Protein AF-A0A356RDJ6-F1 (afdb_monomer)

Nearest PDB structures (foldseek):
  8r5s-assembly1_B  TM=3.944E-01  e=4.191E-01  unidentified
  7x8v-assembly5_E  TM=2.981E-01  e=7.802E-01  Oryza sativa Japonica Group
  7f61-assembly1_A  TM=2.461E-01  e=1.896E+00  Homo sapiens
  6gy8-assembly1_A  TM=2.358E-01  e=7.509E+00  Xenorhabdus nematophila ATCC 19061

Solvent-accessible surface area (backbone atoms only — not comparable to full-atom values): 12149 Å² total; per-residue (Å²): 117,68,46,59,59,46,53,80,41,43,62,76,91,51,42,66,60,32,53,52,50,28,54,53,50,53,51,46,49,55,49,51,52,43,54,50,49,52,51,49,55,50,45,49,47,54,30,29,57,38,68,77,42,90,68,87,57,48,68,60,37,50,52,49,38,53,59,41,61,72,35,90,85,50,53,74,72,55,44,48,26,45,49,50,48,37,55,52,57,50,60,54,74,76,62,93,60,62,66,67,45,50,38,50,46,42,57,68,35,43,68,34,50,48,54,51,46,52,51,51,39,46,50,39,52,56,48,56,41,48,50,47,54,52,46,51,53,32,48,53,52,40,49,50,53,55,48,72,72,51,86,50,69,66,61,40,53,51,49,50,54,53,46,51,58,54,48,50,58,47,49,56,52,50,48,46,42,49,54,42,44,56,42,44,51,53,42,47,54,52,50,50,48,51,45,71,46,42,85,78,56,52,92,63,67,33,33,50,50,53,30,48,50,34,50,51,45,51,51,45,54,49,53,54,74,74,102

Foldseek 3Di:
DPPCVLPVLDDPVCNVVRVVVVVVVVLLVQLLVLLLQLVLLLLVLLLCLLVVHQDDCLVVLVVSLVSNVPRPLADPVLSVLSVQSSVLSNVLNPDDDRLVSSLVNLQSNLVSLLVSLVSSLCCLCVPVVVRLVVSLVSLVVRLVVVLVPDPDPVVNVVSVVVSVVVNVVSVVVNVLSVLLNVLSVLLSVLSVVCNVCSVVDDDPVNSVSSNVSSVSNNVSSVSNVVD

Mean predicted aligned error: 7.04 Å

Radius of gyration: 22.4 Å; Cα contacts (8 Å, |Δi|>4): 197; chains: 1; bounding box: 50×31×70 Å

Sequence (227 aa):
EFPNRQKRYQPQSRHANLDVMAQDRATQKTALLLRQSIIETYMKSLGHLAADEVVDNTEELTQLSAALQSQPATNPQEAEAYKKIAGIVTTVAVKRWRQDQLQNLIEQANPPIQQILESLHRIVSDGFGGDLQTEEAAIQNYYMTLTMESQDPAGKAALAEWKEFRMSQVDERSEAVKIYGKVLDKISDGHQRLFEERQNLTKKEVLQQVGNSVKDLRTLLKTIKNL

Structure (mmCIF, N/CA/C/O backbone):
data_AF-A0A356RDJ6-F1
#
_entry.id   AF-A0A356RDJ6-F1
#
loop_
_atom_site.group_PDB
_atom_site.id
_atom_site.type_symbol
_atom_site.label_atom_id
_atom_site.label_alt_id
_atom_site.label_comp_id
_atom_site.label_asym_id
_atom_site.label_entity_id
_atom_site.label_seq_id
_atom_site.pdbx_PDB_ins_code
_atom_site.Cartn_x
_atom_site.Cartn_y
_atom_site.Cartn_z
_atom_site.occupancy
_atom_site.B_iso_or_equiv
_atom_site.auth_seq_id
_atom_site.auth_comp_id
_atom_site.auth_asym_id
_atom_site.auth_atom_id
_atom_site.pdbx_PDB_model_num
ATOM 1 N N . GLU A 1 1 ? 16.212 -1.830 -5.589 1.00 63.03 1 GLU A N 1
ATOM 2 C CA . GLU A 1 1 ? 15.384 -2.774 -6.368 1.00 63.03 1 GLU A CA 1
ATOM 3 C C . GLU A 1 1 ? 14.368 -2.103 -7.276 1.00 63.03 1 GLU A C 1
ATOM 5 O O . GLU A 1 1 ? 14.396 -2.432 -8.440 1.00 63.03 1 GLU A O 1
ATOM 10 N N . PHE A 1 2 ? 13.540 -1.148 -6.870 1.00 66.50 2 PHE A N 1
ATOM 11 C CA . PHE A 1 2 ? 12.890 -0.184 -7.781 1.00 66.50 2 PHE A CA 1
ATOM 12 C C . PHE A 1 2 ? 13.222 1.219 -7.269 1.00 66.50 2 PHE A C 1
ATOM 14 O O . PHE A 1 2 ? 13.454 1.338 -6.065 1.00 66.50 2 PHE A O 1
ATOM 21 N N . PRO A 1 3 ? 13.278 2.262 -8.109 1.00 78.88 3 PRO A N 1
ATOM 22 C CA . PRO A 1 3 ? 13.318 2.285 -9.572 1.00 78.88 3 PRO A CA 1
ATOM 23 C C . PRO A 1 3 ? 14.736 2.101 -10.136 1.00 78.88 3 PRO A C 1
ATOM 25 O O . PRO A 1 3 ? 14.907 2.084 -11.348 1.00 78.88 3 PRO A O 1
ATOM 28 N N . ASN A 1 4 ? 15.765 1.899 -9.299 1.00 83.81 4 ASN A N 1
ATOM 29 C CA . ASN A 1 4 ? 17.160 1.759 -9.756 1.00 83.81 4 ASN A CA 1
ATOM 30 C C . ASN A 1 4 ? 17.378 0.679 -10.828 1.00 83.81 4 ASN A C 1
ATOM 32 O O . ASN A 1 4 ? 18.255 0.835 -11.672 1.00 83.81 4 ASN A O 1
ATOM 36 N N . ARG A 1 5 ? 16.569 -0.387 -10.848 1.00 84.75 5 ARG A N 1
ATOM 37 C CA . ARG A 1 5 ? 16.620 -1.403 -11.913 1.00 84.75 5 ARG A CA 1
ATOM 38 C C . ARG A 1 5 ? 16.240 -0.854 -13.293 1.00 84.75 5 ARG A C 1
ATOM 40 O O . ARG A 1 5 ? 16.770 -1.335 -14.289 1.00 84.75 5 ARG A O 1
ATOM 47 N N . GLN A 1 6 ? 15.405 0.188 -13.355 1.00 87.94 6 GLN A N 1
ATOM 48 C CA . GLN A 1 6 ? 15.039 0.842 -14.611 1.00 87.94 6 GLN A CA 1
ATOM 49 C C . GLN A 1 6 ? 16.222 1.545 -15.275 1.00 87.94 6 GLN A C 1
ATOM 51 O O . GLN A 1 6 ? 16.191 1.745 -16.483 1.00 87.94 6 GLN A O 1
ATOM 56 N N . LYS A 1 7 ? 17.288 1.883 -14.534 1.00 91.00 7 LYS A N 1
ATOM 57 C CA . LYS A 1 7 ? 18.491 2.507 -15.111 1.00 91.00 7 LYS A CA 1
ATOM 58 C C . LYS A 1 7 ? 19.102 1.670 -16.238 1.00 91.00 7 LYS A C 1
ATOM 60 O O . LYS A 1 7 ? 19.728 2.234 -17.125 1.00 91.00 7 LYS A O 1
ATOM 65 N N . ARG A 1 8 ? 18.888 0.347 -16.226 1.00 90.19 8 ARG A N 1
ATOM 66 C CA . ARG A 1 8 ? 19.287 -0.565 -17.308 1.00 90.19 8 ARG A CA 1
ATOM 67 C C . ARG A 1 8 ? 18.554 -0.294 -18.625 1.00 90.19 8 ARG A C 1
ATOM 69 O O . ARG A 1 8 ? 19.128 -0.510 -19.684 1.00 90.19 8 ARG A O 1
ATOM 76 N N . TYR A 1 9 ? 17.299 0.133 -18.544 1.00 91.50 9 TYR A N 1
ATOM 77 C CA . TYR A 1 9 ? 16.393 0.296 -19.683 1.00 91.50 9 TYR A CA 1
ATOM 78 C C . TYR A 1 9 ? 16.210 1.763 -20.085 1.00 91.50 9 TYR A C 1
ATOM 80 O O . TYR A 1 9 ? 15.479 2.064 -21.022 1.00 91.50 9 TYR A O 1
ATOM 88 N N . GLN A 1 10 ? 16.845 2.684 -19.359 1.00 90.88 10 GLN A N 1
ATOM 89 C CA . GLN A 1 10 ? 16.653 4.122 -19.495 1.00 90.88 10 GLN A CA 1
ATOM 90 C C . GLN A 1 10 ? 17.988 4.818 -19.793 1.00 90.88 10 GLN A C 1
ATOM 92 O O . GLN A 1 10 ? 19.026 4.417 -19.255 1.00 90.88 10 GLN A O 1
ATOM 97 N N . PRO A 1 11 ? 17.985 5.899 -20.593 1.00 90.50 11 PRO A N 1
ATOM 98 C CA . PRO A 1 11 ? 19.195 6.659 -20.879 1.00 90.50 11 PRO A CA 1
ATOM 99 C C . PRO A 1 11 ? 19.769 7.299 -19.610 1.00 90.50 11 PRO A C 1
ATOM 101 O O . PRO A 1 11 ? 19.041 7.614 -18.665 1.00 90.50 11 PRO A O 1
ATOM 104 N N . GLN A 1 12 ? 21.079 7.564 -19.611 1.00 91.94 12 GLN A N 1
ATOM 105 C CA . GLN A 1 12 ? 21.796 8.124 -18.457 1.00 91.94 12 GLN A CA 1
ATOM 106 C C . GLN A 1 12 ? 21.213 9.462 -17.974 1.00 91.94 12 GLN A C 1
ATOM 108 O O . GLN A 1 12 ? 21.201 9.737 -16.776 1.00 91.94 12 GLN A O 1
ATOM 113 N N . SER A 1 13 ? 20.634 10.258 -18.879 1.00 92.50 13 SER A N 1
ATOM 114 C CA . SER A 1 13 ? 19.939 11.511 -18.554 1.00 92.50 13 SER A CA 1
ATOM 115 C C . SER A 1 13 ? 18.751 11.339 -17.598 1.00 92.50 13 SER A C 1
ATOM 117 O O . SER A 1 13 ? 18.372 12.287 -16.917 1.00 92.50 13 SER A O 1
ATOM 119 N N . ARG A 1 14 ? 18.166 10.137 -17.506 1.00 90.81 14 ARG A N 1
ATOM 120 C CA . ARG A 1 14 ? 17.065 9.819 -16.583 1.00 90.81 14 ARG A CA 1
ATOM 121 C C . ARG A 1 14 ? 17.548 9.337 -15.214 1.00 90.81 14 ARG A C 1
ATOM 123 O O . ARG A 1 14 ? 16.736 9.246 -14.298 1.00 90.81 14 ARG A O 1
ATOM 130 N N . HIS A 1 15 ? 18.834 9.018 -15.046 1.00 93.19 15 HIS A N 1
ATOM 131 C CA . HIS A 1 15 ? 19.324 8.324 -13.848 1.00 93.19 15 HIS A CA 1
ATOM 132 C C . HIS A 1 15 ? 19.167 9.150 -12.573 1.00 93.19 15 HIS A C 1
ATOM 134 O O . HIS A 1 15 ? 18.740 8.589 -11.571 1.00 93.19 15 HIS A O 1
ATOM 140 N N . ALA A 1 16 ? 19.413 10.462 -12.627 1.00 92.81 16 ALA A N 1
ATOM 141 C CA . ALA A 1 16 ? 19.237 11.344 -11.470 1.00 92.81 16 ALA A CA 1
ATOM 142 C C . ALA A 1 16 ? 17.778 11.370 -10.977 1.00 92.81 16 ALA A C 1
ATOM 144 O O . ALA A 1 16 ? 17.523 11.281 -9.780 1.00 92.81 16 ALA A O 1
ATOM 145 N N . ASN A 1 17 ? 16.808 11.403 -11.898 1.00 90.00 17 ASN A N 1
ATOM 146 C CA . ASN A 1 17 ? 15.387 11.343 -11.542 1.00 90.00 17 ASN A CA 1
ATOM 147 C C . ASN A 1 17 ? 15.022 9.990 -10.919 1.00 90.00 17 ASN A C 1
ATOM 149 O O . ASN A 1 17 ? 14.260 9.942 -9.959 1.00 90.00 17 ASN A O 1
ATOM 153 N N . LEU A 1 18 ? 15.591 8.895 -11.434 1.00 89.94 18 LEU A N 1
ATOM 154 C CA . LEU A 1 18 ? 15.402 7.563 -10.855 1.00 89.94 18 LEU A CA 1
ATOM 155 C C . LEU A 1 18 ? 16.005 7.473 -9.441 1.00 89.94 18 LEU A C 1
ATOM 157 O O . LEU A 1 18 ? 15.422 6.816 -8.587 1.00 89.94 18 LEU A O 1
ATOM 161 N N . ASP A 1 19 ? 17.117 8.156 -9.158 1.00 91.19 19 ASP A N 1
ATOM 162 C CA . ASP A 1 19 ? 17.682 8.212 -7.802 1.00 91.19 19 ASP A CA 1
ATOM 163 C C . ASP A 1 19 ? 16.770 8.954 -6.818 1.00 91.19 19 ASP A C 1
ATOM 165 O O . ASP A 1 19 ? 16.546 8.466 -5.710 1.00 91.19 19 ASP A O 1
ATOM 169 N N . VAL A 1 20 ? 16.188 10.084 -7.231 1.00 89.12 20 VAL A N 1
ATOM 170 C CA . VAL A 1 20 ? 15.197 10.814 -6.419 1.00 89.12 20 VAL A CA 1
ATOM 171 C C . VAL A 1 20 ? 13.970 9.940 -6.159 1.00 89.12 20 VAL A C 1
ATOM 173 O O . VAL A 1 20 ? 13.594 9.719 -5.010 1.00 89.12 20 VAL A O 1
ATOM 176 N N . MET A 1 21 ? 13.410 9.332 -7.209 1.00 86.19 21 MET A N 1
ATOM 177 C CA . MET A 1 21 ? 12.284 8.405 -7.070 1.00 86.19 21 MET A CA 1
ATOM 178 C C . MET A 1 21 ? 12.617 7.225 -6.140 1.00 86.19 21 MET A C 1
ATOM 180 O O . MET A 1 21 ? 11.749 6.748 -5.412 1.00 86.19 21 MET A O 1
ATOM 184 N N . ALA A 1 22 ? 13.864 6.738 -6.121 1.00 86.94 22 ALA A N 1
ATOM 185 C CA . ALA A 1 22 ? 14.278 5.675 -5.205 1.00 86.94 22 ALA A CA 1
ATOM 186 C C . ALA A 1 22 ? 14.182 6.090 -3.734 1.00 86.94 22 ALA A C 1
ATOM 188 O O . ALA A 1 22 ? 13.759 5.285 -2.900 1.00 86.94 22 ALA A O 1
ATOM 189 N N . GLN A 1 23 ? 14.545 7.332 -3.419 1.00 85.88 23 GLN A N 1
ATOM 190 C CA . GLN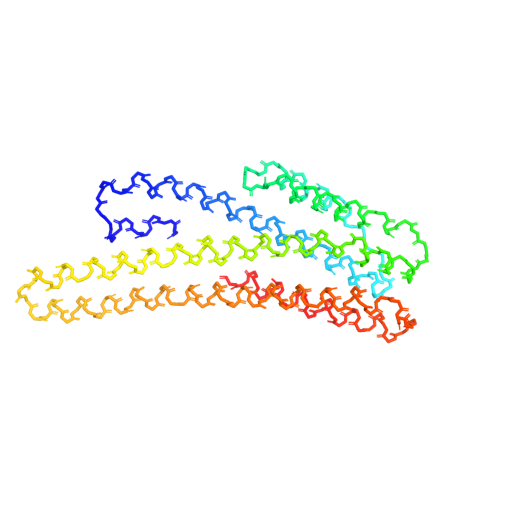 A 1 23 ? 14.428 7.887 -2.070 1.00 85.88 23 GLN A CA 1
ATOM 191 C C . GLN A 1 23 ? 12.956 8.054 -1.669 1.00 85.88 23 GLN A C 1
ATOM 193 O O . GLN A 1 23 ? 12.566 7.654 -0.566 1.00 85.88 23 GLN A O 1
ATOM 198 N N . ASP A 1 24 ? 12.118 8.535 -2.590 1.00 83.50 24 ASP A N 1
ATOM 199 C CA . ASP A 1 24 ? 10.675 8.656 -2.366 1.00 83.50 24 ASP A CA 1
ATOM 200 C C . ASP A 1 24 ? 10.036 7.289 -2.095 1.00 83.50 24 ASP A C 1
ATOM 202 O O . ASP A 1 24 ? 9.277 7.128 -1.136 1.00 83.50 24 ASP A O 1
ATOM 206 N N . ARG A 1 25 ? 10.391 6.258 -2.874 1.00 80.25 25 ARG A N 1
ATOM 207 C CA . ARG A 1 25 ? 9.878 4.893 -2.667 1.00 80.25 25 ARG A CA 1
ATOM 208 C C . ARG A 1 25 ? 10.383 4.243 -1.390 1.00 80.25 25 ARG A C 1
ATOM 210 O O . ARG A 1 25 ? 9.632 3.494 -0.769 1.00 80.25 25 ARG A O 1
ATOM 217 N N . ALA A 1 26 ? 11.603 4.542 -0.951 1.00 82.44 26 ALA A N 1
ATOM 218 C CA . ALA A 1 26 ? 12.080 4.095 0.355 1.00 82.44 26 ALA A CA 1
ATOM 219 C C . ALA A 1 26 ? 11.233 4.696 1.492 1.00 82.44 26 ALA A C 1
ATOM 221 O O . ALA A 1 26 ? 10.806 3.973 2.394 1.00 82.44 26 ALA A O 1
ATOM 222 N N . THR A 1 27 ? 10.917 5.989 1.405 1.00 82.44 27 THR A N 1
ATOM 223 C CA . THR A 1 27 ? 10.049 6.680 2.373 1.00 82.44 27 THR A CA 1
ATOM 224 C C . THR A 1 27 ? 8.633 6.101 2.360 1.00 82.44 27 THR A C 1
ATOM 226 O O . THR A 1 27 ? 8.077 5.765 3.406 1.00 82.44 27 THR A O 1
ATOM 229 N N . GLN A 1 28 ? 8.060 5.901 1.173 1.00 79.00 28 GLN A N 1
ATOM 230 C CA . GLN A 1 28 ? 6.726 5.318 1.023 1.00 79.00 28 GLN A CA 1
ATOM 231 C C . GLN A 1 28 ? 6.650 3.873 1.508 1.00 79.00 28 GLN A C 1
ATOM 233 O O . GLN A 1 28 ? 5.649 3.508 2.117 1.00 79.00 28 GLN A O 1
ATOM 238 N N . LYS A 1 29 ? 7.699 3.063 1.309 1.00 80.75 29 LYS A N 1
ATOM 239 C CA . LYS A 1 29 ? 7.777 1.701 1.854 1.00 80.75 29 LYS A CA 1
ATOM 240 C C . LYS A 1 29 ? 7.712 1.712 3.380 1.00 80.75 29 LYS A C 1
ATOM 242 O O . LYS A 1 29 ? 6.917 0.977 3.956 1.00 80.75 29 LYS A O 1
ATOM 247 N N . THR A 1 30 ? 8.514 2.551 4.036 1.00 81.31 30 THR A N 1
ATOM 248 C CA . THR A 1 30 ? 8.493 2.685 5.502 1.00 81.31 30 THR A CA 1
ATOM 249 C C . THR A 1 30 ? 7.110 3.095 5.990 1.00 81.31 30 THR A C 1
ATOM 251 O O . THR A 1 30 ? 6.560 2.487 6.908 1.00 81.31 30 THR A O 1
ATOM 254 N N . ALA A 1 31 ? 6.512 4.085 5.33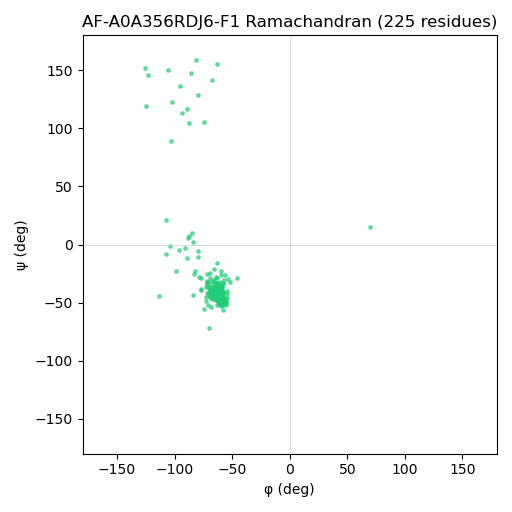1 1.00 79.69 31 ALA A N 1
ATOM 255 C CA . ALA A 1 31 ? 5.189 4.555 5.683 1.00 79.69 31 ALA A CA 1
ATOM 256 C C . ALA A 1 31 ? 4.124 3.460 5.451 1.00 79.69 31 ALA A C 1
ATOM 258 O O . ALA A 1 31 ? 3.290 3.243 6.319 1.00 79.69 31 ALA A O 1
ATOM 259 N N . LEU A 1 32 ? 4.163 2.709 4.344 1.00 80.31 32 LEU A N 1
ATOM 260 C CA . LEU A 1 32 ? 3.271 1.567 4.080 1.00 80.31 32 LEU A CA 1
ATOM 261 C C . LEU A 1 32 ? 3.345 0.508 5.194 1.00 80.31 32 LEU A C 1
ATOM 263 O O . LEU A 1 32 ? 2.309 0.061 5.683 1.00 80.31 32 LEU A O 1
ATOM 267 N N . LEU A 1 33 ? 4.554 0.143 5.627 1.00 81.62 33 LEU A N 1
ATOM 268 C CA . LEU A 1 33 ? 4.752 -0.838 6.698 1.00 81.62 33 LEU A CA 1
ATOM 269 C C . LEU A 1 33 ? 4.176 -0.351 8.032 1.00 81.62 33 LEU A C 1
ATOM 271 O O . LEU A 1 33 ? 3.501 -1.111 8.719 1.00 81.62 33 LEU A O 1
ATOM 275 N N . LEU A 1 34 ? 4.376 0.923 8.380 1.00 81.62 34 LEU A N 1
ATOM 276 C CA . LEU A 1 34 ? 3.790 1.506 9.592 1.00 81.62 34 LEU A CA 1
ATOM 277 C C . LEU A 1 34 ? 2.259 1.459 9.562 1.00 81.62 34 LEU A C 1
ATOM 279 O O . LEU A 1 34 ? 1.628 1.064 10.542 1.00 81.62 34 LEU A O 1
ATOM 283 N N . ARG A 1 35 ? 1.658 1.805 8.420 1.00 82.50 35 ARG A N 1
ATOM 284 C CA . ARG A 1 35 ? 0.206 1.746 8.217 1.00 82.50 35 ARG A CA 1
ATOM 285 C C . ARG A 1 35 ? -0.340 0.325 8.372 1.00 82.50 35 ARG A C 1
ATOM 287 O O . ARG A 1 35 ? -1.346 0.142 9.056 1.00 82.50 35 ARG A O 1
ATOM 294 N N . GLN A 1 36 ? 0.329 -0.670 7.783 1.00 81.19 36 GLN A N 1
ATOM 295 C CA . GLN A 1 36 ? -0.020 -2.085 7.958 1.00 81.19 36 GLN A CA 1
ATOM 296 C C . GLN A 1 36 ? 0.052 -2.507 9.426 1.00 81.19 36 GLN A C 1
ATOM 298 O O . GLN A 1 36 ? -0.885 -3.137 9.914 1.00 81.19 36 GLN A O 1
ATOM 303 N N . SER A 1 37 ? 1.127 -2.140 10.132 1.00 82.50 37 SER A N 1
ATOM 304 C CA . SER A 1 37 ? 1.294 -2.472 11.549 1.00 82.50 37 SER A CA 1
ATOM 305 C C . SER A 1 37 ? 0.157 -1.904 12.392 1.00 82.50 37 SER A C 1
ATOM 307 O O . SER A 1 37 ? -0.403 -2.621 13.209 1.00 82.50 37 SER A O 1
ATOM 309 N N . ILE A 1 38 ? -0.268 -0.659 12.154 1.00 82.44 38 ILE A N 1
ATOM 310 C CA . ILE A 1 38 ? -1.382 -0.078 12.919 1.00 82.44 38 ILE A CA 1
ATOM 311 C C . ILE A 1 38 ? -2.693 -0.834 12.665 1.00 82.44 38 ILE A C 1
ATOM 313 O O . ILE A 1 38 ? -3.427 -1.109 13.616 1.00 82.44 38 ILE A O 1
ATOM 317 N N . ILE A 1 39 ? -2.984 -1.214 11.415 1.00 83.31 39 ILE A N 1
ATOM 318 C CA . ILE A 1 39 ? -4.171 -2.027 11.100 1.00 83.31 39 ILE A CA 1
ATOM 319 C C . ILE A 1 39 ? -4.073 -3.391 11.786 1.00 83.31 39 ILE A C 1
ATOM 321 O O . ILE A 1 39 ? -5.052 -3.858 12.359 1.00 83.31 39 ILE A O 1
ATOM 325 N N . GLU A 1 40 ? -2.907 -4.031 11.772 1.00 81.25 40 GLU A N 1
ATOM 326 C CA . GLU A 1 40 ? -2.700 -5.314 12.440 1.00 81.25 40 GLU A CA 1
ATOM 327 C C . GLU A 1 40 ? -2.910 -5.215 13.950 1.00 81.25 40 GLU A C 1
ATOM 329 O O . GLU A 1 40 ? -3.650 -6.027 14.510 1.00 81.25 40 GLU A O 1
ATOM 334 N N . THR A 1 41 ? -2.313 -4.221 14.605 1.00 80.69 41 THR A N 1
ATOM 335 C CA . THR A 1 41 ? -2.460 -4.012 16.046 1.00 80.69 41 THR A CA 1
ATOM 336 C C . THR A 1 41 ? -3.913 -3.675 16.396 1.00 80.69 41 THR A C 1
ATOM 338 O O . THR A 1 41 ? -4.446 -4.211 17.369 1.00 80.69 41 THR A O 1
ATOM 341 N N . TYR A 1 42 ? -4.608 -2.888 15.567 1.00 84.12 42 TYR A N 1
ATOM 342 C CA . TYR A 1 42 ? -6.048 -2.648 15.698 1.00 84.12 42 TYR A CA 1
ATOM 343 C C . TYR A 1 42 ? -6.867 -3.947 15.592 1.00 84.12 42 TYR A C 1
ATOM 345 O O . TYR A 1 42 ? -7.636 -4.267 16.500 1.00 84.12 42 TYR A O 1
ATOM 353 N N . MET A 1 43 ? -6.668 -4.738 14.532 1.00 79.75 43 MET A N 1
ATOM 354 C CA . MET A 1 43 ? -7.394 -5.997 14.319 1.00 79.75 43 MET A CA 1
ATOM 355 C C . MET A 1 43 ? -7.083 -7.022 15.414 1.00 79.75 43 MET A C 1
ATOM 357 O O . MET A 1 43 ? -7.960 -7.771 15.839 1.00 79.75 43 MET A O 1
ATOM 361 N N . LYS A 1 44 ? -5.846 -7.049 15.918 1.00 78.38 44 LYS A N 1
ATOM 362 C CA . LYS A 1 44 ? -5.448 -7.870 17.064 1.00 78.38 44 LYS A CA 1
ATOM 363 C C . LYS A 1 44 ? -6.228 -7.463 18.315 1.00 78.38 44 LYS A C 1
ATOM 365 O O . LYS A 1 44 ? -6.818 -8.336 18.947 1.00 78.38 44 LYS A O 1
ATOM 370 N N . SER A 1 45 ? -6.288 -6.171 18.637 1.00 78.00 45 SER A N 1
ATOM 371 C CA . SER A 1 45 ? -7.075 -5.657 19.767 1.00 78.00 45 SER A CA 1
ATOM 372 C C . SER A 1 45 ? -8.560 -5.996 19.631 1.00 78.00 45 SER A C 1
ATOM 374 O O . SER A 1 45 ? -9.164 -6.481 20.587 1.00 78.00 45 SER A O 1
ATOM 376 N N . LEU A 1 46 ? -9.131 -5.830 18.433 1.00 78.44 46 LEU A N 1
ATOM 377 C CA . LEU A 1 46 ? -10.519 -6.197 18.145 1.00 78.44 46 LEU A CA 1
ATOM 378 C C . LEU A 1 46 ? -10.771 -7.699 18.368 1.00 78.44 46 LEU A C 1
ATOM 380 O O . LEU A 1 46 ? -11.781 -8.083 18.954 1.00 78.44 46 LEU A O 1
ATOM 384 N N . GLY A 1 47 ? -9.825 -8.549 17.959 1.00 76.31 47 GLY A N 1
ATOM 385 C CA . GLY A 1 47 ? -9.888 -9.997 18.159 1.00 76.31 47 GLY A CA 1
ATOM 386 C C . GLY A 1 47 ? -9.802 -10.422 1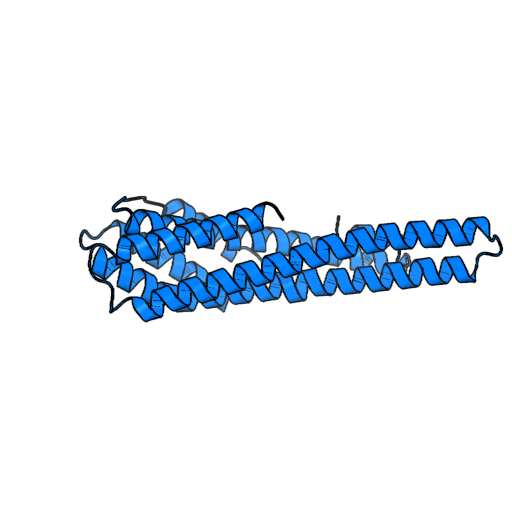9.621 1.00 76.31 47 GLY A C 1
ATOM 387 O O . GLY A 1 47 ? -10.564 -11.290 20.034 1.00 76.31 47 GLY A O 1
ATOM 388 N N . HIS A 1 48 ? -8.918 -9.806 20.408 1.00 75.94 48 HIS A N 1
ATOM 389 C CA . HIS A 1 48 ? -8.826 -10.080 21.845 1.00 75.94 48 HIS A CA 1
ATOM 390 C C . HIS A 1 48 ? -10.113 -9.684 22.570 1.00 75.94 48 HIS A C 1
ATOM 392 O O . HIS A 1 48 ? -10.658 -10.482 23.325 1.00 75.94 48 HIS A O 1
ATOM 398 N N . LEU A 1 49 ? -10.673 -8.515 22.246 1.00 74.38 49 LEU A N 1
ATOM 399 C CA . LEU A 1 49 ? -11.964 -8.082 22.786 1.00 74.38 49 LEU A CA 1
ATOM 400 C C . LEU A 1 49 ? -13.101 -9.040 22.424 1.00 74.38 49 LEU A C 1
ATOM 402 O O . LEU A 1 49 ? -13.931 -9.352 23.276 1.00 74.38 49 LEU A O 1
ATOM 406 N N . ALA A 1 50 ? -13.115 -9.541 21.187 1.00 74.44 50 ALA A N 1
ATOM 407 C CA . ALA A 1 50 ? -14.075 -10.550 20.754 1.00 74.44 50 ALA A CA 1
ATOM 408 C C . ALA A 1 50 ? -13.871 -11.908 21.462 1.00 74.44 50 ALA A C 1
ATOM 410 O O . ALA A 1 50 ? -14.833 -12.633 21.692 1.00 74.44 50 ALA A O 1
ATOM 411 N N . ALA A 1 51 ? -12.635 -12.251 21.829 1.00 72.06 51 ALA A N 1
ATOM 412 C CA . ALA A 1 51 ? -12.280 -13.498 22.509 1.00 72.06 51 ALA A CA 1
ATOM 413 C C . ALA A 1 51 ? -12.370 -13.431 24.044 1.00 72.06 51 ALA A C 1
ATOM 415 O O . ALA A 1 51 ? -12.013 -14.399 24.709 1.00 72.06 51 ALA A O 1
ATOM 416 N N . ASP A 1 52 ? -12.862 -12.325 24.607 1.00 69.75 52 ASP A N 1
ATOM 417 C CA . ASP A 1 52 ? -12.925 -12.088 26.056 1.00 69.75 52 ASP A CA 1
ATOM 418 C C . ASP A 1 52 ? -11.558 -11.864 26.739 1.00 69.75 52 ASP A C 1
ATOM 420 O O . ASP A 1 52 ? -11.446 -11.872 27.968 1.00 69.75 52 ASP A O 1
ATOM 424 N N . GLU A 1 53 ? -10.519 -11.601 25.947 1.00 67.81 53 GLU A N 1
ATOM 425 C CA . GLU A 1 53 ? -9.143 -11.396 26.389 1.00 67.81 53 GLU A CA 1
ATOM 426 C C . GLU A 1 53 ? -8.834 -9.901 26.558 1.00 67.81 53 GLU A C 1
ATOM 428 O O . GLU A 1 53 ? -9.169 -9.067 25.714 1.00 67.81 53 GLU A O 1
ATOM 433 N N . VAL A 1 54 ? -8.158 -9.548 27.654 1.00 62.97 54 VAL A N 1
ATOM 434 C CA . VAL A 1 54 ? -7.631 -8.192 27.856 1.00 62.97 54 VAL A CA 1
ATOM 435 C C . VAL A 1 54 ? -6.193 -8.173 27.363 1.00 62.97 54 VAL A C 1
ATOM 437 O O . VAL A 1 54 ? -5.328 -8.819 27.951 1.00 62.97 54 VAL A O 1
ATOM 440 N N . VAL A 1 55 ? -5.940 -7.427 26.290 1.00 66.31 55 VAL A N 1
ATOM 441 C CA . VAL A 1 55 ? -4.590 -7.17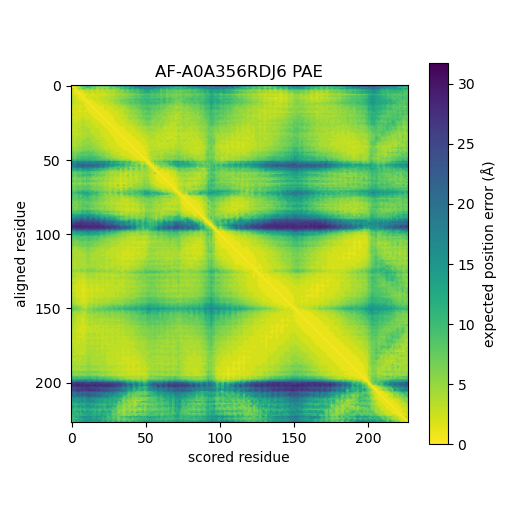6 25.785 1.00 66.31 55 VAL A CA 1
ATOM 442 C C . VA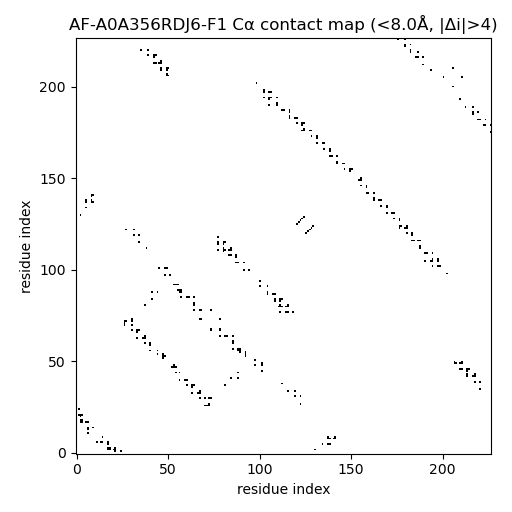L A 1 55 ? -4.376 -5.677 25.700 1.00 66.31 55 VAL A C 1
ATOM 444 O O . VAL A 1 55 ? -5.098 -4.978 24.990 1.00 66.31 55 VAL A O 1
ATOM 447 N N . ASP A 1 56 ? -3.383 -5.194 26.439 1.00 70.69 56 ASP A N 1
ATOM 448 C CA . ASP A 1 56 ? -2.954 -3.805 26.383 1.00 70.69 56 ASP A CA 1
ATOM 449 C C . ASP A 1 56 ? -1.909 -3.637 25.270 1.00 70.69 56 ASP A C 1
ATOM 451 O O . ASP A 1 56 ? -0.766 -4.063 25.410 1.00 70.69 56 ASP A O 1
ATOM 455 N N . ASN A 1 57 ? -2.321 -3.044 24.146 1.00 71.69 57 ASN A N 1
ATOM 456 C CA . ASN A 1 57 ? -1.427 -2.654 23.047 1.00 71.69 57 ASN A CA 1
ATOM 457 C C . ASN A 1 57 ? -1.241 -1.117 22.994 1.00 71.69 57 ASN A C 1
ATOM 459 O O . ASN A 1 57 ? -0.924 -0.563 21.939 1.00 71.69 57 ASN A O 1
ATOM 463 N N . THR A 1 58 ? -1.490 -0.406 24.102 1.00 72.81 58 THR A N 1
ATOM 464 C CA . THR A 1 58 ? -1.482 1.069 24.165 1.00 72.81 58 THR A CA 1
ATOM 465 C C . THR A 1 58 ? -0.137 1.662 23.768 1.00 72.81 58 THR A C 1
ATOM 467 O O . THR A 1 58 ? -0.074 2.579 22.945 1.00 72.81 58 THR A O 1
ATOM 470 N N . GLU A 1 59 ? 0.944 1.138 24.344 1.00 78.94 59 GLU A N 1
ATOM 471 C CA . GLU A 1 59 ? 2.295 1.630 24.085 1.00 78.94 59 GLU A CA 1
ATOM 472 C C . GLU A 1 59 ? 2.692 1.402 22.621 1.00 78.94 59 GLU A C 1
ATOM 474 O O . GLU A 1 59 ? 3.128 2.337 21.951 1.00 78.94 59 GLU A O 1
ATOM 479 N N . GLU A 1 60 ? 2.441 0.199 22.098 1.00 81.06 60 GLU A N 1
ATOM 480 C CA . GLU A 1 60 ? 2.719 -0.169 20.707 1.00 81.06 60 GLU A CA 1
ATOM 481 C C . GLU A 1 60 ? 1.992 0.764 19.725 1.00 81.06 60 GLU A C 1
ATOM 483 O O . GLU A 1 60 ? 2.613 1.336 18.830 1.00 81.06 60 GLU A O 1
ATOM 488 N N . LEU A 1 61 ? 0.690 0.998 19.923 1.00 75.50 61 LEU A N 1
ATOM 489 C CA . LEU A 1 61 ? -0.089 1.893 19.061 1.00 75.50 61 LEU A CA 1
ATOM 490 C C . LEU A 1 61 ? 0.359 3.349 19.158 1.00 75.50 61 LEU A C 1
ATOM 492 O O . LEU A 1 61 ? 0.362 4.057 18.149 1.00 75.50 61 LEU A O 1
ATOM 496 N N . THR A 1 62 ? 0.746 3.803 20.349 1.00 78.38 62 THR A N 1
ATOM 497 C CA . THR A 1 62 ? 1.267 5.161 20.550 1.00 78.38 62 THR A CA 1
ATOM 498 C C . THR A 1 62 ? 2.588 5.345 19.807 1.00 78.38 62 THR A C 1
ATOM 500 O O . THR A 1 62 ? 2.751 6.327 19.082 1.00 78.38 62 THR A O 1
ATOM 503 N N . GLN A 1 63 ? 3.501 4.377 19.922 1.00 84.00 63 GLN A N 1
ATOM 504 C CA . GLN A 1 63 ? 4.782 4.386 19.217 1.00 84.00 63 GLN A CA 1
ATOM 505 C C . GLN A 1 63 ? 4.595 4.325 17.697 1.00 84.00 63 GLN A C 1
ATOM 507 O O . GLN A 1 63 ? 5.182 5.135 16.981 1.00 84.00 63 GLN A O 1
ATOM 512 N N . LEU A 1 64 ? 3.736 3.429 17.197 1.00 82.75 64 LEU A N 1
ATOM 513 C CA . LEU A 1 64 ? 3.433 3.319 15.767 1.00 82.75 64 LEU A CA 1
ATOM 514 C C . LEU A 1 64 ? 2.816 4.608 15.211 1.00 82.75 64 LEU A C 1
ATOM 516 O O . LEU A 1 64 ? 3.184 5.055 14.125 1.00 82.75 64 LEU A O 1
ATOM 520 N N . SER A 1 65 ? 1.913 5.235 15.967 1.00 77.88 65 SER A N 1
ATOM 521 C CA . SER A 1 65 ? 1.258 6.481 15.554 1.00 77.88 65 SER A CA 1
ATOM 522 C C . SER A 1 65 ? 2.242 7.649 15.522 1.00 77.88 65 SER A C 1
ATOM 524 O O . SER A 1 65 ? 2.252 8.409 14.557 1.00 77.88 65 SER A O 1
ATOM 526 N N . ALA A 1 66 ? 3.112 7.767 16.529 1.00 82.88 66 ALA A N 1
ATOM 527 C CA . ALA A 1 66 ? 4.174 8.772 16.551 1.00 82.88 66 ALA A CA 1
ATOM 528 C C . ALA A 1 66 ? 5.179 8.563 15.403 1.00 82.88 66 ALA A C 1
ATOM 530 O O . ALA A 1 66 ? 5.557 9.518 14.723 1.00 82.88 66 ALA A O 1
ATOM 531 N N . ALA A 1 67 ? 5.568 7.311 15.143 1.00 83.19 67 ALA A N 1
ATOM 532 C CA . ALA A 1 67 ? 6.459 6.955 14.043 1.00 83.19 67 ALA A CA 1
ATOM 533 C C . ALA A 1 67 ? 5.850 7.258 12.669 1.00 83.19 67 ALA A C 1
ATOM 535 O O . ALA A 1 67 ? 6.577 7.623 11.750 1.00 83.19 67 ALA A O 1
ATOM 536 N N . LEU A 1 68 ? 4.530 7.129 12.515 1.00 80.69 68 LEU A N 1
ATOM 537 C CA . LEU A 1 68 ? 3.849 7.471 11.271 1.00 80.69 68 LEU A CA 1
ATOM 538 C C . LEU A 1 68 ? 3.667 8.984 11.094 1.00 80.69 68 LEU A C 1
ATOM 540 O O . LEU A 1 68 ? 3.807 9.487 9.980 1.00 80.69 68 LEU A O 1
ATOM 544 N N . GLN A 1 69 ? 3.379 9.717 12.170 1.00 81.31 69 GLN A N 1
ATOM 545 C CA . GLN A 1 69 ? 3.251 11.178 12.139 1.00 81.31 69 GLN A CA 1
ATOM 546 C C . GLN A 1 69 ? 4.556 11.879 11.752 1.00 81.31 69 GLN A C 1
ATOM 548 O O . GLN A 1 69 ? 4.516 12.956 11.164 1.00 81.31 69 GLN A O 1
ATOM 553 N N . SER A 1 70 ? 5.706 11.272 12.050 1.00 83.38 70 SER A N 1
ATOM 554 C CA . SER A 1 70 ? 7.008 11.792 11.631 1.00 83.38 70 SER A CA 1
ATOM 555 C C . SER A 1 70 ? 7.362 11.471 10.173 1.00 83.38 70 SER A C 1
ATOM 557 O O . SER A 1 70 ? 8.374 11.968 9.678 1.00 83.38 70 SER A O 1
ATOM 559 N N . GLN A 1 71 ? 6.553 10.673 9.461 1.00 80.19 71 GLN A N 1
ATOM 560 C CA . GLN A 1 71 ? 6.810 10.353 8.057 1.00 80.19 71 GLN A CA 1
ATOM 561 C C . GLN A 1 71 ? 6.373 11.495 7.126 1.00 80.19 71 GLN A C 1
ATOM 563 O O . GLN A 1 71 ? 5.200 11.875 7.141 1.00 80.19 71 GLN A O 1
ATOM 568 N N . PRO A 1 72 ? 7.249 11.960 6.212 1.00 74.06 72 PRO A N 1
ATOM 569 C CA . PRO A 1 72 ? 6.898 12.971 5.207 1.00 74.06 72 PRO A CA 1
ATOM 570 C C . PRO A 1 72 ? 5.758 12.547 4.270 1.00 74.06 72 PRO A C 1
ATOM 572 O O . PRO A 1 72 ? 5.050 13.385 3.722 1.00 74.06 72 PRO A O 1
ATOM 575 N N . ALA A 1 73 ? 5.580 11.236 4.078 1.00 70.94 73 ALA A N 1
ATOM 576 C CA . ALA A 1 73 ? 4.562 10.651 3.207 1.00 70.94 73 ALA A CA 1
ATOM 577 C C . ALA A 1 73 ? 3.183 10.484 3.881 1.00 70.94 73 ALA A C 1
ATOM 579 O O . ALA A 1 73 ? 2.320 9.799 3.328 1.00 70.94 73 ALA A O 1
ATOM 580 N N . THR A 1 74 ? 2.976 11.045 5.076 1.00 77.25 74 THR A N 1
ATOM 581 C CA . THR A 1 74 ? 1.698 10.993 5.800 1.00 77.25 74 THR A CA 1
ATOM 582 C C . THR A 1 74 ? 0.974 12.323 5.653 1.00 77.25 74 THR A C 1
ATOM 584 O O . THR A 1 74 ? 1.503 13.372 6.017 1.00 77.25 74 THR A O 1
ATOM 587 N N . ASN A 1 75 ? -0.254 12.300 5.135 1.00 81.38 75 ASN A N 1
ATOM 588 C CA . ASN A 1 75 ? -1.051 13.524 5.049 1.00 81.38 75 ASN A CA 1
ATOM 589 C C . ASN A 1 75 ? -1.736 13.842 6.402 1.00 81.38 75 ASN A C 1
ATOM 591 O O . ASN A 1 75 ? -1.932 12.940 7.219 1.00 81.38 75 ASN A O 1
ATOM 595 N N . PRO A 1 76 ? -2.147 15.098 6.661 1.00 80.38 76 PRO A N 1
ATOM 596 C CA . PRO A 1 76 ? -2.713 15.480 7.959 1.00 80.38 76 PRO A CA 1
ATOM 597 C C . PRO A 1 76 ? -4.008 14.748 8.334 1.00 80.38 76 PRO A C 1
ATOM 599 O O . PRO A 1 76 ? -4.212 14.406 9.496 1.00 80.38 76 PRO A O 1
ATOM 602 N N . GLN A 1 77 ? -4.887 14.499 7.361 1.00 81.44 77 GLN A N 1
ATOM 603 C CA . GLN A 1 77 ? -6.161 13.819 7.610 1.00 81.44 77 GLN A CA 1
ATOM 604 C C . GLN A 1 77 ? -5.917 12.369 8.028 1.00 81.44 77 GLN A C 1
ATOM 606 O O . GLN A 1 77 ? -6.597 11.835 8.899 1.00 81.44 77 GLN A O 1
ATOM 611 N N . GLU A 1 78 ? -4.945 11.731 7.394 1.00 79.75 78 GLU A N 1
ATOM 612 C CA . GLU A 1 78 ? -4.512 10.380 7.687 1.00 79.75 78 GLU A CA 1
ATOM 613 C C . GLU A 1 78 ? -3.816 10.299 9.050 1.00 79.75 78 GLU A C 1
ATOM 615 O O . GLU A 1 78 ? -4.166 9.446 9.861 1.00 79.75 78 GLU A O 1
ATOM 620 N N . ALA A 1 79 ? -2.901 11.223 9.351 1.00 80.88 79 ALA A N 1
ATOM 62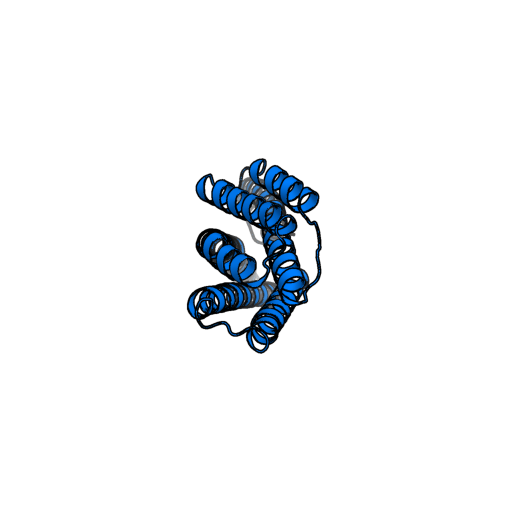1 C CA . ALA A 1 79 ? -2.265 11.320 10.666 1.00 80.88 79 ALA A CA 1
ATOM 622 C C . ALA A 1 79 ? -3.299 11.431 11.801 1.00 80.88 79 ALA A C 1
ATOM 624 O O . ALA A 1 79 ? -3.145 10.807 12.855 1.00 80.88 79 ALA A O 1
ATOM 625 N N . GLU A 1 80 ? -4.371 12.193 11.574 1.00 83.00 80 GLU A N 1
ATOM 626 C CA . GLU A 1 80 ? -5.484 12.313 12.513 1.00 83.00 80 GLU A CA 1
ATOM 627 C C . GLU A 1 80 ? -6.310 11.020 12.605 1.00 83.00 80 GLU A C 1
ATOM 629 O O . GLU A 1 80 ? -6.680 10.611 13.705 1.00 83.00 80 GLU A O 1
ATOM 634 N N . ALA A 1 81 ? -6.558 10.329 11.487 1.00 85.31 81 ALA A N 1
ATOM 635 C CA . ALA A 1 81 ? -7.225 9.026 11.493 1.00 85.31 81 ALA A CA 1
ATOM 636 C C . ALA A 1 81 ? -6.454 8.002 12.343 1.00 85.31 81 ALA A C 1
ATOM 638 O O . ALA A 1 81 ? -7.039 7.336 13.198 1.00 85.31 81 ALA A O 1
ATOM 639 N N . TYR A 1 82 ? -5.131 7.940 12.194 1.00 81.19 82 TYR A N 1
ATOM 640 C CA . TYR A 1 82 ? -4.283 7.060 12.999 1.00 81.19 82 TYR A CA 1
ATOM 641 C C . TYR A 1 82 ? -4.270 7.429 14.481 1.00 81.19 82 TYR A C 1
ATOM 643 O O . TYR A 1 82 ? -4.400 6.551 15.336 1.00 81.19 82 TYR A O 1
ATOM 651 N N . LYS A 1 83 ? -4.202 8.725 14.799 1.00 81.19 83 LYS A N 1
ATOM 652 C CA . LYS A 1 83 ? -4.306 9.209 16.180 1.00 81.19 83 LYS A CA 1
ATOM 653 C C . LYS A 1 83 ? -5.633 8.802 16.824 1.00 81.19 83 LYS A C 1
ATOM 655 O O . LYS A 1 83 ? -5.644 8.382 17.982 1.00 81.19 83 LYS A O 1
ATOM 660 N N . LYS A 1 84 ? -6.740 8.883 16.077 1.00 84.44 84 LYS A N 1
ATOM 661 C CA . LYS A 1 84 ? -8.055 8.414 16.534 1.00 84.44 84 LYS A CA 1
ATOM 662 C C . LYS A 1 84 ? -8.042 6.915 16.810 1.00 84.44 84 LYS A C 1
ATOM 664 O O . LYS A 1 84 ? -8.459 6.521 17.892 1.00 84.44 84 LYS A O 1
ATOM 669 N N . ILE A 1 85 ? -7.505 6.091 15.906 1.00 82.19 85 ILE A N 1
ATOM 670 C CA . ILE A 1 85 ? -7.394 4.638 16.132 1.00 82.19 85 ILE A CA 1
ATOM 671 C C . ILE A 1 85 ? -6.604 4.321 17.401 1.00 82.19 85 ILE A C 1
ATOM 673 O O . ILE A 1 85 ? -7.090 3.557 18.235 1.00 82.19 85 ILE A O 1
ATOM 677 N N . ALA A 1 86 ? -5.439 4.944 17.589 1.00 77.06 86 ALA A N 1
ATOM 678 C CA . ALA A 1 86 ? -4.660 4.762 18.808 1.00 77.06 86 ALA A CA 1
ATOM 679 C C . ALA A 1 86 ? -5.471 5.141 20.056 1.00 77.06 86 ALA A C 1
ATOM 681 O O . ALA A 1 86 ? -5.580 4.334 20.974 1.00 77.06 86 ALA A O 1
ATOM 682 N N . GLY A 1 87 ? -6.116 6.313 20.065 1.00 74.50 87 GLY A N 1
ATOM 683 C CA . GLY A 1 87 ? -6.923 6.776 21.200 1.00 74.50 87 GLY A CA 1
ATOM 684 C C . GLY A 1 87 ? -8.151 5.911 21.519 1.00 74.50 87 GLY A C 1
ATOM 685 O O . GLY A 1 87 ? -8.521 5.761 22.686 1.00 74.50 87 GLY A O 1
ATOM 686 N N . ILE A 1 88 ? -8.790 5.315 20.509 1.00 74.88 88 ILE A N 1
ATOM 687 C CA . ILE A 1 88 ? -9.952 4.447 20.737 1.00 74.88 88 ILE A CA 1
ATOM 688 C C . ILE A 1 88 ? -9.500 3.136 21.396 1.00 74.88 88 ILE A C 1
ATOM 690 O O . ILE A 1 88 ? -10.118 2.701 22.367 1.00 74.88 88 ILE A O 1
ATOM 694 N N . VAL A 1 89 ? -8.403 2.525 20.932 1.00 69.06 89 VAL A N 1
ATOM 695 C CA . VAL A 1 89 ? -7.924 1.248 21.490 1.00 69.06 89 VAL A CA 1
ATOM 696 C C . VAL A 1 89 ? -7.483 1.389 22.952 1.00 69.06 89 VAL A C 1
ATOM 698 O O . VAL A 1 89 ? -7.821 0.527 23.763 1.00 69.06 89 VAL A O 1
ATOM 701 N N . THR A 1 90 ? -6.812 2.485 23.327 1.00 67.00 90 THR A N 1
ATOM 702 C CA . THR A 1 90 ? -6.385 2.723 24.723 1.00 67.00 90 THR A CA 1
ATOM 703 C C . THR A 1 90 ? -7.562 2.842 25.694 1.00 67.00 90 THR A C 1
ATOM 705 O O . THR A 1 90 ? -7.512 2.350 26.820 1.00 67.00 90 THR A O 1
ATOM 708 N N . THR A 1 91 ? -8.665 3.447 25.250 1.00 60.97 91 THR A N 1
ATOM 709 C CA . THR A 1 91 ? -9.858 3.673 26.081 1.00 60.97 91 THR A CA 1
ATOM 710 C C . THR A 1 91 ? -10.628 2.375 26.362 1.00 60.97 91 THR A C 1
ATOM 712 O O . THR A 1 91 ? -11.333 2.257 27.371 1.00 60.97 91 THR A O 1
ATOM 715 N N . VAL A 1 92 ? -10.503 1.377 25.484 1.00 57.19 92 VAL A N 1
ATOM 716 C CA . VAL A 1 92 ? -11.260 0.124 25.582 1.00 57.19 92 VAL A CA 1
ATOM 717 C C . VAL A 1 92 ? -10.678 -0.838 26.629 1.00 57.19 92 VAL A C 1
ATOM 719 O O . VAL A 1 92 ? -11.450 -1.536 27.284 1.00 57.19 92 VAL A O 1
ATOM 722 N N . ALA A 1 93 ? -9.372 -0.796 26.907 1.00 55.06 93 ALA A N 1
ATOM 723 C CA . ALA A 1 93 ? -8.727 -1.643 27.922 1.00 55.06 93 ALA A CA 1
ATOM 724 C C . ALA A 1 93 ? -9.222 -1.400 29.370 1.00 55.06 93 ALA A C 1
ATOM 726 O O . ALA A 1 93 ? -8.995 -2.225 30.252 1.00 55.06 93 ALA A O 1
ATOM 727 N N . VAL A 1 94 ? -9.914 -0.281 29.628 1.00 54.72 94 VAL A N 1
ATOM 728 C CA . VAL A 1 94 ? -10.191 0.209 30.991 1.00 54.72 94 VAL A CA 1
ATOM 729 C C . VAL A 1 94 ? -11.595 -0.138 31.519 1.00 54.72 94 VAL A C 1
ATOM 731 O O . VAL A 1 94 ? -11.788 -0.171 32.735 1.00 54.72 94 VAL A O 1
ATOM 734 N N . LYS A 1 95 ? -12.601 -0.410 30.670 1.00 51.84 95 LYS A N 1
ATOM 735 C CA . LYS A 1 95 ? -13.989 -0.657 31.138 1.00 51.84 95 LYS A CA 1
ATOM 736 C C . LYS A 1 95 ? -14.380 -2.138 31.054 1.00 51.84 95 LYS A C 1
ATOM 738 O O . LYS A 1 95 ? -13.895 -2.894 30.230 1.00 51.84 95 LYS A O 1
ATOM 743 N N . ARG A 1 96 ? -15.266 -2.563 31.962 1.00 52.91 96 ARG A N 1
ATOM 744 C CA . ARG A 1 96 ? -15.649 -3.974 32.188 1.00 52.91 96 ARG A CA 1
ATOM 745 C C . ARG A 1 96 ? -16.866 -4.432 31.357 1.00 52.91 96 ARG A C 1
ATOM 747 O O . ARG A 1 96 ? -17.253 -5.593 31.442 1.00 52.91 96 ARG A O 1
ATOM 754 N N . TRP A 1 97 ? -17.485 -3.532 30.582 1.00 57.56 97 TRP A N 1
ATOM 755 C CA . TRP A 1 97 ? -18.703 -3.780 29.790 1.00 57.56 97 TRP A CA 1
ATOM 756 C C . TRP A 1 97 ? -18.370 -3.961 28.301 1.00 57.56 97 TRP A C 1
ATOM 758 O O . TRP A 1 97 ? -18.349 -3.012 27.524 1.00 57.56 97 TRP A O 1
ATOM 768 N N . ARG A 1 98 ? -18.089 -5.213 27.923 1.00 66.00 98 ARG A N 1
ATOM 769 C CA . ARG A 1 98 ? -17.402 -5.594 26.675 1.00 66.00 98 ARG A CA 1
ATOM 770 C C . ARG A 1 98 ? -18.222 -5.424 25.393 1.00 66.00 98 ARG A C 1
ATOM 772 O O . ARG A 1 98 ? -17.658 -5.072 24.366 1.00 66.00 98 ARG A O 1
ATOM 779 N N . GLN A 1 99 ? -19.533 -5.655 25.435 1.00 69.56 99 GLN A N 1
ATOM 780 C CA . GLN A 1 99 ? -20.382 -5.587 24.239 1.00 69.56 99 GLN A CA 1
ATOM 781 C C . GLN A 1 99 ? -20.562 -4.143 23.762 1.00 69.56 99 GLN A C 1
ATOM 783 O O . GLN A 1 99 ? -20.237 -3.833 22.620 1.00 69.56 99 GLN A O 1
ATOM 788 N N . ASP A 1 100 ? -20.973 -3.250 24.663 1.00 75.62 100 ASP A N 1
ATOM 789 C CA . ASP A 1 100 ? -21.106 -1.823 24.359 1.00 75.62 100 ASP A CA 1
ATOM 790 C C . ASP A 1 100 ? -19.754 -1.220 23.966 1.00 75.62 100 ASP A C 1
ATOM 792 O O . ASP A 1 100 ? -19.681 -0.350 23.104 1.00 75.62 100 ASP A O 1
ATOM 796 N N . GLN A 1 101 ? -18.651 -1.688 24.559 1.00 74.00 101 GLN A N 1
ATOM 797 C CA . GLN A 1 101 ? -17.312 -1.269 24.149 1.00 74.00 101 GLN A CA 1
ATOM 798 C C . GLN A 1 101 ? -16.927 -1.760 22.758 1.00 74.00 101 GLN A C 1
ATOM 800 O O . GLN A 1 101 ? -16.343 -0.985 22.012 1.00 74.00 101 GLN A O 1
ATOM 805 N N . LEU A 1 102 ? -17.245 -3.005 22.399 1.00 76.00 102 LEU A N 1
ATOM 806 C CA . LEU A 1 102 ? -16.974 -3.541 21.068 1.00 76.00 102 LEU A CA 1
ATOM 807 C C . LEU A 1 102 ? -17.775 -2.781 20.005 1.00 76.00 102 LEU A C 1
ATOM 809 O O . LEU A 1 102 ? -17.216 -2.375 18.991 1.00 76.00 102 LEU A O 1
ATOM 813 N N . GLN A 1 103 ? -19.055 -2.514 20.274 1.00 80.94 103 GLN A N 1
ATOM 814 C CA . GLN A 1 103 ? -19.908 -1.700 19.407 1.00 80.94 103 GLN A CA 1
ATOM 815 C C . GLN A 1 103 ? -19.356 -0.282 19.247 1.00 80.94 103 GLN A C 1
ATOM 817 O O . GLN A 1 103 ? -19.165 0.174 18.123 1.00 80.94 103 GLN A O 1
ATOM 822 N N . ASN A 1 104 ? -19.030 0.382 20.359 1.00 81.44 104 ASN A N 1
ATOM 823 C CA . ASN A 1 104 ? -18.452 1.725 20.349 1.00 81.44 104 ASN A CA 1
ATOM 824 C C . ASN A 1 104 ? -17.082 1.771 19.659 1.00 81.44 104 ASN A C 1
ATOM 826 O O . ASN A 1 104 ? -16.788 2.740 18.965 1.00 81.44 104 ASN A O 1
ATOM 830 N N . LEU A 1 105 ? -16.247 0.743 19.839 1.00 80.94 105 LEU A N 1
ATOM 831 C CA . LEU A 1 105 ? -14.947 0.614 19.182 1.00 80.94 105 LEU A CA 1
ATOM 832 C C . LEU A 1 105 ? -15.128 0.514 17.671 1.00 80.94 105 LEU A C 1
ATOM 834 O O . LEU A 1 105 ? -14.506 1.282 16.947 1.00 80.94 105 LEU A O 1
ATOM 838 N N . ILE A 1 106 ? -15.981 -0.399 17.201 1.00 85.31 106 ILE A N 1
ATOM 839 C CA . ILE A 1 106 ? -16.266 -0.574 15.771 1.00 85.31 106 ILE A CA 1
ATOM 840 C C . ILE A 1 106 ? -16.850 0.721 15.189 1.00 85.31 106 ILE A C 1
ATOM 842 O O . ILE A 1 106 ? -16.427 1.171 14.128 1.00 85.31 106 ILE A O 1
ATOM 846 N N . GLU A 1 107 ? -17.783 1.356 15.899 1.00 89.56 107 GLU A N 1
ATOM 847 C CA . GLU A 1 107 ? -18.424 2.603 15.483 1.00 89.56 107 GLU A CA 1
ATOM 848 C C . GLU A 1 107 ? -17.437 3.760 15.328 1.00 89.56 107 GLU A C 1
ATOM 850 O O . GLU A 1 107 ? -17.390 4.398 14.277 1.00 89.56 107 GLU A O 1
ATOM 855 N N . GLN A 1 108 ? -16.619 4.009 16.350 1.00 88.44 108 GLN A N 1
ATOM 856 C CA . GLN A 1 108 ? -15.651 5.105 16.339 1.00 88.44 108 GLN A CA 1
ATOM 857 C C . GLN A 1 108 ? -14.475 4.826 15.399 1.00 88.44 108 GLN A C 1
ATOM 859 O O . GLN A 1 108 ? -13.916 5.761 14.822 1.00 88.44 108 GLN A O 1
ATOM 864 N N . ALA A 1 109 ? -14.091 3.556 15.244 1.00 88.62 109 ALA A N 1
ATOM 865 C CA . ALA A 1 109 ? -12.965 3.161 14.411 1.00 88.62 109 ALA A CA 1
ATOM 866 C C . ALA A 1 109 ? -13.321 3.057 12.926 1.00 88.62 109 ALA A C 1
ATOM 868 O O . ALA A 1 109 ? -12.414 3.183 12.109 1.00 88.62 109 ALA A O 1
ATOM 869 N N . ASN A 1 110 ? -14.594 2.866 12.546 1.00 91.31 110 ASN A N 1
ATOM 870 C CA . ASN A 1 110 ? -14.943 2.649 11.139 1.00 91.31 110 ASN A CA 1
ATOM 871 C C . ASN A 1 110 ? -14.501 3.807 10.233 1.00 91.31 110 ASN A C 1
ATOM 873 O O . ASN A 1 110 ? -13.693 3.545 9.346 1.00 91.31 110 ASN A O 1
ATOM 877 N N . PRO A 1 111 ? -14.894 5.078 10.459 1.00 92.81 111 PRO A N 1
ATOM 878 C CA . PRO A 1 111 ? -14.446 6.161 9.584 1.00 92.81 111 PRO A CA 1
ATOM 879 C C . PRO A 1 111 ? -12.912 6.263 9.444 1.00 92.81 111 PRO A C 1
ATOM 881 O O . PRO A 1 111 ? -12.431 6.289 8.309 1.00 92.81 111 PRO A O 1
ATOM 884 N N . PRO A 1 112 ? -12.111 6.271 10.534 1.00 90.00 112 PRO A N 1
ATOM 885 C CA . PRO A 1 112 ? -10.661 6.336 10.391 1.00 90.00 112 PRO A CA 1
ATOM 886 C C . PRO A 1 112 ? -10.043 5.072 9.771 1.00 90.00 112 PRO A C 1
ATOM 888 O O . PRO A 1 112 ? -9.120 5.215 8.975 1.00 90.00 112 PRO A O 1
ATOM 891 N N . ILE A 1 113 ? -10.539 3.857 10.053 1.00 88.31 113 ILE A N 1
ATOM 892 C CA . ILE A 1 113 ? -10.053 2.629 9.390 1.00 88.31 113 ILE A CA 1
ATOM 893 C C . ILE A 1 113 ? -10.313 2.674 7.885 1.00 88.31 113 ILE A C 1
ATOM 895 O O . ILE A 1 113 ? -9.409 2.355 7.114 1.00 88.31 113 ILE A O 1
ATOM 899 N N . GLN A 1 114 ? -11.503 3.097 7.454 1.00 91.75 114 GLN A N 1
ATOM 900 C CA . GLN A 1 114 ? -11.815 3.187 6.026 1.00 91.75 114 GLN A CA 1
ATOM 901 C C . GLN A 1 114 ? -10.877 4.165 5.317 1.00 91.75 114 GLN A C 1
ATOM 903 O O . GLN A 1 114 ? -10.291 3.835 4.289 1.00 91.75 114 GLN A O 1
ATOM 908 N N . GLN A 1 115 ? -10.636 5.326 5.925 1.00 90.06 115 GLN A N 1
ATOM 909 C CA . GLN A 1 115 ? -9.711 6.320 5.387 1.00 90.06 115 GLN A CA 1
ATOM 910 C C . GLN A 1 115 ? -8.267 5.793 5.284 1.00 90.06 115 GLN A C 1
ATOM 912 O O . GLN A 1 115 ? -7.556 6.069 4.316 1.00 90.06 115 GLN A O 1
ATOM 917 N N . ILE A 1 116 ? -7.829 5.025 6.282 1.00 85.75 116 ILE A N 1
ATOM 918 C CA . ILE A 1 116 ? -6.517 4.374 6.315 1.00 85.75 116 ILE A CA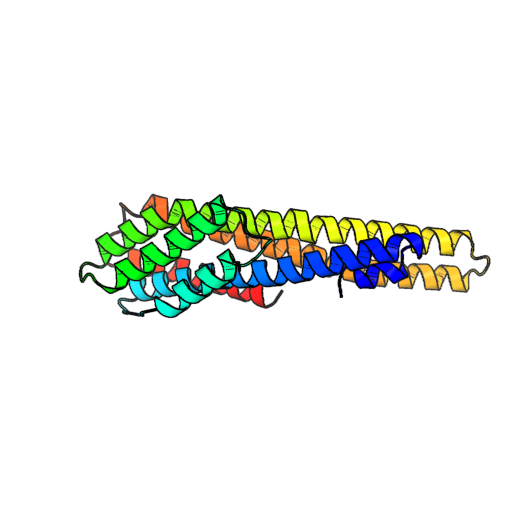 1
ATOM 919 C C . ILE A 1 116 ? -6.381 3.344 5.183 1.00 85.75 116 ILE A C 1
ATOM 921 O O . ILE A 1 116 ? -5.372 3.332 4.472 1.00 85.75 116 ILE A O 1
ATOM 925 N N . LEU A 1 117 ? -7.389 2.489 5.006 1.00 88.31 117 LEU A N 1
ATOM 926 C CA . LEU A 1 117 ? -7.404 1.454 3.972 1.00 88.31 117 LEU A CA 1
ATOM 927 C C . LEU A 1 117 ? -7.439 2.062 2.570 1.00 88.31 117 LEU A C 1
ATOM 929 O O . LEU A 1 117 ? -6.699 1.614 1.698 1.00 88.31 117 LEU A O 1
ATOM 933 N N . GLU A 1 118 ? -8.215 3.125 2.371 1.00 88.25 118 GLU A N 1
ATOM 934 C CA . GLU A 1 118 ? -8.271 3.852 1.104 1.00 88.25 118 GLU A CA 1
ATOM 935 C C . GLU A 1 118 ? -6.920 4.505 0.764 1.00 88.25 118 GLU A C 1
ATOM 937 O O . GLU A 1 118 ? -6.444 4.427 -0.369 1.00 88.25 118 GLU A O 1
ATOM 942 N N . SER A 1 119 ? -6.255 5.107 1.755 1.00 84.25 119 SER A N 1
ATOM 943 C CA . SER A 1 119 ? -4.917 5.683 1.579 1.00 84.25 119 SER A CA 1
ATOM 944 C C . SER A 1 119 ? -3.886 4.621 1.185 1.00 84.25 119 SER A C 1
ATOM 946 O O . SER A 1 119 ? -3.112 4.813 0.244 1.00 84.25 119 SER A O 1
ATOM 948 N N . LEU A 1 120 ? -3.911 3.460 1.849 1.00 84.50 120 LEU A N 1
ATOM 949 C CA . LEU A 1 120 ? -3.080 2.315 1.476 1.00 84.50 120 LEU A CA 1
ATOM 950 C C . LEU A 1 120 ? -3.385 1.816 0.067 1.00 84.50 120 LEU A C 1
ATOM 952 O O . LEU A 1 120 ? -2.452 1.525 -0.681 1.00 84.50 120 LEU A O 1
ATOM 956 N N . HIS A 1 121 ? -4.663 1.747 -0.302 1.00 86.88 121 HIS A N 1
ATOM 957 C CA . HIS A 1 121 ? -5.074 1.332 -1.634 1.00 86.88 121 HIS A CA 1
ATOM 958 C C . HIS A 1 121 ? -4.507 2.282 -2.693 1.00 86.88 121 HIS A C 1
ATOM 960 O O . HIS A 1 121 ? -3.918 1.819 -3.665 1.00 86.88 121 HIS A O 1
ATOM 966 N N . ARG A 1 122 ? -4.574 3.602 -2.475 1.00 84.69 122 ARG A N 1
ATOM 967 C CA . ARG A 1 122 ? -3.966 4.603 -3.371 1.00 84.69 122 ARG A CA 1
ATOM 968 C C . ARG A 1 122 ? -2.445 4.454 -3.480 1.00 84.69 122 ARG A C 1
ATOM 970 O O . ARG A 1 122 ? -1.903 4.465 -4.581 1.00 84.69 122 ARG A O 1
ATOM 977 N N . ILE A 1 123 ? -1.735 4.257 -2.365 1.00 81.69 123 ILE A N 1
ATOM 978 C CA . ILE A 1 123 ? -0.271 4.051 -2.383 1.00 81.69 123 ILE A CA 1
ATOM 979 C C . ILE A 1 123 ? 0.105 2.815 -3.212 1.00 81.69 123 ILE A C 1
ATOM 981 O O . ILE A 1 123 ? 1.069 2.850 -3.979 1.00 81.69 123 ILE A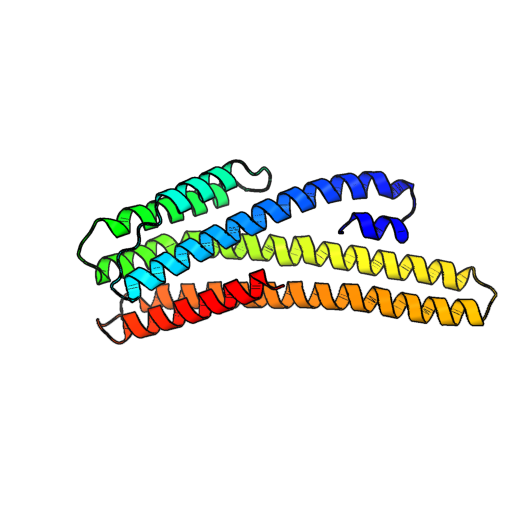 O 1
ATOM 985 N N . VAL A 1 124 ? -0.645 1.725 -3.056 1.00 83.44 124 VAL A N 1
ATOM 986 C CA . VAL A 1 124 ? -0.376 0.452 -3.732 1.00 83.44 124 VAL A CA 1
ATOM 987 C C . VAL A 1 124 ? -0.763 0.508 -5.204 1.00 83.44 124 VAL A C 1
ATOM 989 O O . VAL A 1 124 ? 0.084 0.274 -6.065 1.00 83.44 124 VAL A O 1
ATOM 992 N N . SER A 1 125 ? -2.009 0.862 -5.500 1.00 83.12 125 SER A N 1
ATOM 993 C CA . SER A 1 125 ? -2.555 0.838 -6.855 1.00 83.12 125 SER A CA 1
ATOM 994 C C . SER A 1 125 ? -1.996 1.965 -7.722 1.00 83.12 125 SER A C 1
ATOM 996 O O . SER A 1 125 ? -1.499 1.693 -8.813 1.00 83.12 125 SER A O 1
ATOM 998 N N . ASP A 1 126 ? -1.991 3.208 -7.236 1.00 82.44 126 ASP A N 1
ATOM 999 C CA . ASP A 1 126 ? -1.549 4.349 -8.046 1.00 82.44 126 ASP A CA 1
ATOM 1000 C C . ASP A 1 126 ? -0.025 4.499 -7.996 1.00 82.44 126 ASP A C 1
ATOM 1002 O O . ASP A 1 126 ? 0.623 4.708 -9.021 1.00 82.44 126 ASP A O 1
ATOM 1006 N N . GLY A 1 127 ? 0.564 4.360 -6.803 1.00 81.31 127 GLY A N 1
ATOM 1007 C CA . GLY A 1 127 ? 2.005 4.499 -6.600 1.00 81.31 127 GLY A CA 1
ATOM 1008 C C . GLY A 1 127 ? 2.792 3.345 -7.218 1.00 81.31 127 GLY A C 1
ATOM 1009 O O . GLY A 1 127 ? 3.465 3.520 -8.234 1.00 81.31 127 GLY A O 1
ATOM 1010 N N . PHE A 1 128 ? 2.710 2.161 -6.608 1.00 83.06 128 PHE A N 1
ATOM 1011 C CA . PHE A 1 128 ? 3.462 0.990 -7.071 1.00 83.06 128 PHE A CA 1
ATOM 1012 C C . PHE A 1 128 ? 2.922 0.417 -8.390 1.00 83.06 128 PHE A C 1
ATOM 1014 O O . PHE A 1 128 ? 3.705 -0.068 -9.205 1.00 83.06 128 PHE A O 1
ATOM 1021 N N . GLY A 1 129 ? 1.613 0.493 -8.643 1.00 86.44 129 GLY A N 1
ATOM 1022 C CA . GLY A 1 129 ? 1.045 0.084 -9.930 1.00 86.44 129 GLY A CA 1
ATOM 1023 C C . GLY A 1 129 ? 1.488 0.983 -11.090 1.00 86.44 129 GLY A C 1
ATOM 1024 O O . GLY A 1 129 ? 1.959 0.474 -12.108 1.00 86.44 129 GLY A O 1
ATOM 1025 N N . GLY A 1 130 ? 1.429 2.311 -10.934 1.00 87.44 130 GLY A N 1
ATOM 1026 C CA . GLY A 1 130 ? 1.892 3.255 -11.965 1.00 87.44 130 GLY A CA 1
ATOM 1027 C C . GLY A 1 130 ? 3.398 3.160 -12.247 1.00 87.44 130 GLY A C 1
ATOM 1028 O O . GLY A 1 130 ? 3.860 3.293 -13.384 1.00 87.44 130 GLY A O 1
ATOM 1029 N N . ASP A 1 131 ? 4.178 2.846 -11.220 1.00 87.19 131 ASP A N 1
ATOM 1030 C CA . ASP A 1 131 ? 5.604 2.548 -11.328 1.00 87.19 131 ASP A CA 1
ATOM 1031 C C . ASP A 1 131 ? 5.922 1.342 -12.208 1.00 87.19 131 ASP A C 1
ATOM 1033 O O . ASP A 1 131 ? 6.855 1.386 -13.016 1.00 87.19 131 ASP A O 1
ATOM 1037 N N . LEU A 1 132 ? 5.157 0.263 -12.036 1.00 90.31 132 LEU A N 1
ATOM 1038 C CA . LEU A 1 132 ? 5.319 -0.959 -12.813 1.00 90.31 132 LEU A CA 1
ATOM 1039 C C . LEU A 1 132 ? 4.926 -0.731 -14.272 1.00 90.31 132 LEU A C 1
ATOM 1041 O O . LEU A 1 132 ? 5.658 -1.173 -15.150 1.00 90.31 132 LEU A O 1
ATOM 1045 N N . GLN A 1 133 ? 3.875 0.052 -14.539 1.00 91.50 133 GLN A N 1
ATOM 1046 C CA . GLN A 1 133 ? 3.525 0.479 -15.903 1.00 91.50 133 GLN A CA 1
ATOM 1047 C C . GLN A 1 133 ? 4.653 1.295 -16.554 1.00 91.50 133 GLN A C 1
ATOM 1049 O O . GLN A 1 133 ? 4.983 1.112 -17.727 1.00 91.50 133 GLN A O 1
ATOM 1054 N N . THR A 1 134 ? 5.294 2.180 -15.786 1.00 90.06 134 THR A N 1
ATOM 1055 C CA . THR A 1 134 ? 6.442 2.962 -16.271 1.00 90.06 134 THR A CA 1
ATOM 1056 C C . THR A 1 134 ? 7.642 2.065 -16.586 1.00 90.06 134 THR A C 1
ATOM 1058 O O . THR A 1 134 ? 8.321 2.258 -17.597 1.00 90.06 134 THR A O 1
ATOM 1061 N N . GLU A 1 135 ? 7.915 1.075 -15.736 1.00 91.31 135 GLU A N 1
ATOM 1062 C CA . GLU A 1 135 ? 8.974 0.092 -15.968 1.00 91.31 135 GLU A CA 1
ATOM 1063 C C . GLU A 1 135 ? 8.685 -0.799 -17.178 1.00 91.31 135 GLU A C 1
ATOM 1065 O O . GLU A 1 135 ? 9.588 -1.035 -17.981 1.00 91.31 135 GLU A O 1
ATOM 1070 N N . GLU A 1 136 ? 7.441 -1.243 -17.336 1.00 94.62 136 GLU A N 1
ATOM 1071 C CA . GLU A 1 136 ? 6.983 -2.020 -18.483 1.00 94.62 136 GLU A CA 1
ATOM 1072 C C . GLU A 1 136 ? 7.271 -1.273 -19.790 1.00 94.62 136 GLU A C 1
ATOM 1074 O O . GLU A 1 136 ? 7.963 -1.787 -20.672 1.00 94.62 136 GLU A O 1
ATOM 1079 N N . ALA A 1 137 ? 6.838 -0.012 -19.879 1.00 94.38 137 ALA A N 1
ATOM 1080 C CA . ALA A 1 137 ? 7.091 0.833 -21.039 1.00 94.38 137 ALA A CA 1
ATOM 1081 C C . ALA A 1 137 ? 8.597 1.030 -21.297 1.00 94.38 137 ALA A C 1
ATOM 1083 O O . ALA A 1 137 ? 9.041 1.024 -22.448 1.00 94.38 137 ALA A O 1
ATOM 1084 N N . ALA A 1 138 ? 9.407 1.174 -20.242 1.00 93.69 138 ALA A N 1
ATOM 1085 C CA . ALA A 1 138 ? 10.859 1.293 -20.369 1.00 93.69 138 ALA A CA 1
ATOM 1086 C C . ALA A 1 138 ? 11.495 0.019 -20.951 1.00 93.69 138 ALA A C 1
ATOM 1088 O O . ALA A 1 138 ? 12.304 0.105 -21.875 1.00 93.69 138 ALA A O 1
ATOM 1089 N N . ILE A 1 139 ? 11.104 -1.161 -20.456 1.00 95.75 139 ILE A N 1
ATOM 1090 C CA . ILE A 1 139 ? 11.572 -2.460 -20.961 1.00 95.75 139 ILE A CA 1
ATOM 1091 C C . ILE A 1 139 ? 11.158 -2.636 -22.422 1.00 95.75 139 ILE A C 1
ATOM 1093 O O . ILE A 1 139 ? 11.996 -2.975 -23.262 1.00 95.75 139 ILE A O 1
ATOM 1097 N N . GLN A 1 140 ? 9.887 -2.380 -22.743 1.00 95.88 140 GLN A N 1
ATOM 1098 C CA . GLN A 1 140 ? 9.371 -2.514 -24.104 1.00 95.88 140 GLN A CA 1
ATOM 1099 C C . GLN A 1 140 ? 10.163 -1.652 -25.091 1.00 95.88 140 GLN A C 1
ATOM 1101 O O . GLN A 1 140 ? 10.642 -2.175 -26.099 1.00 95.88 140 GLN A O 1
ATOM 1106 N N . ASN A 1 141 ? 10.354 -0.369 -24.772 1.00 95.00 141 ASN A N 1
ATOM 1107 C CA . ASN A 1 141 ? 11.094 0.561 -25.622 1.00 95.00 141 ASN A CA 1
ATOM 1108 C C . ASN A 1 141 ? 12.568 0.166 -25.760 1.00 95.00 141 ASN A C 1
ATOM 1110 O O . ASN A 1 141 ? 13.092 0.148 -26.870 1.00 95.00 141 ASN A O 1
ATOM 1114 N N . TYR A 1 142 ? 13.227 -0.206 -24.659 1.00 95.88 142 TYR A N 1
ATOM 1115 C CA . TYR A 1 142 ? 14.633 -0.609 -24.666 1.00 95.88 142 TYR A CA 1
ATOM 1116 C C . TYR A 1 142 ? 14.895 -1.793 -25.605 1.00 95.88 142 TYR A C 1
ATOM 1118 O O . TYR A 1 142 ? 15.751 -1.718 -26.487 1.00 95.88 142 TYR A O 1
ATOM 1126 N N . TYR A 1 143 ? 14.131 -2.879 -25.457 1.00 96.19 143 TYR A N 1
ATOM 1127 C CA . TYR A 1 143 ? 14.315 -4.067 -26.292 1.00 96.19 143 TYR A CA 1
ATOM 1128 C C . TYR A 1 143 ? 13.851 -3.850 -27.736 1.00 96.19 143 TYR A C 1
ATOM 1130 O O . TYR A 1 143 ? 14.447 -4.426 -28.647 1.00 96.19 143 TYR A O 1
ATOM 1138 N N . MET A 1 144 ? 12.833 -3.010 -27.971 1.00 95.19 144 MET A N 1
ATOM 1139 C CA . MET A 1 144 ? 12.418 -2.626 -29.325 1.00 95.19 144 MET A CA 1
ATOM 1140 C C . MET A 1 144 ? 13.562 -1.930 -30.071 1.00 95.19 144 MET A C 1
ATOM 1142 O O . MET A 1 144 ? 13.909 -2.365 -31.168 1.00 95.19 144 MET A O 1
ATOM 1146 N N . THR A 1 145 ? 14.199 -0.927 -29.457 1.00 94.75 145 THR A N 1
ATOM 1147 C CA . THR A 1 145 ? 15.338 -0.210 -30.050 1.00 94.75 145 THR A CA 1
ATOM 1148 C C . THR A 1 145 ? 16.496 -1.156 -30.366 1.00 94.75 145 THR A C 1
ATOM 1150 O O . THR A 1 145 ? 16.939 -1.210 -31.511 1.00 94.75 145 THR A O 1
ATOM 1153 N N . LEU A 1 146 ? 16.922 -1.986 -29.405 1.00 94.81 146 LEU A N 1
ATOM 1154 C CA . LEU A 1 146 ? 18.009 -2.951 -29.632 1.00 94.81 146 LEU A CA 1
ATOM 1155 C C . LEU A 1 146 ? 17.700 -3.941 -30.763 1.00 94.81 146 LEU A C 1
ATOM 1157 O O . LEU A 1 146 ? 18.580 -4.309 -31.540 1.00 94.81 146 LEU A O 1
ATOM 1161 N N . THR A 1 147 ? 16.443 -4.374 -30.871 1.00 95.25 147 THR A N 1
ATOM 1162 C CA . THR A 1 147 ? 16.012 -5.304 -31.923 1.00 95.25 147 THR A CA 1
ATOM 1163 C C . THR A 1 147 ? 16.025 -4.640 -33.301 1.00 95.25 147 THR A C 1
ATOM 1165 O O . THR A 1 147 ? 16.400 -5.287 -34.280 1.00 95.25 147 THR A O 1
ATOM 1168 N N . MET A 1 148 ? 15.636 -3.363 -33.390 1.00 93.56 148 MET A N 1
ATOM 1169 C CA . MET A 1 148 ? 15.671 -2.588 -34.636 1.00 93.56 148 MET A CA 1
ATOM 1170 C C . MET A 1 148 ? 17.102 -2.299 -35.104 1.00 93.56 148 MET A C 1
ATOM 1172 O O . MET A 1 148 ? 17.368 -2.349 -36.302 1.00 93.56 148 MET A O 1
ATOM 1176 N N . GLU A 1 149 ? 18.017 -2.023 -34.174 1.00 94.38 149 GLU A N 1
ATOM 1177 C CA . GLU A 1 149 ? 19.422 -1.715 -34.472 1.00 94.38 149 GLU A CA 1
ATOM 1178 C C . GLU A 1 149 ? 20.250 -2.966 -3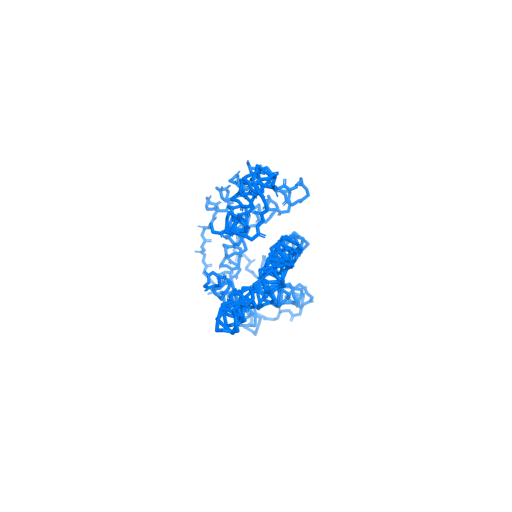4.810 1.00 94.38 149 GLU A C 1
ATOM 1180 O O . GLU A 1 149 ? 21.201 -2.896 -35.592 1.00 94.38 149 GLU A O 1
ATOM 1185 N N . SER A 1 150 ? 19.884 -4.127 -34.259 1.00 93.38 150 SER A N 1
ATOM 1186 C CA . SER A 1 150 ? 20.592 -5.382 -34.511 1.00 93.38 150 SER A CA 1
ATOM 1187 C C . SER A 1 150 ? 20.428 -5.868 -35.957 1.00 93.38 150 SER A C 1
ATOM 1189 O O . SER A 1 150 ? 19.343 -5.824 -36.541 1.00 93.38 150 SER A O 1
ATOM 1191 N N . GLN A 1 151 ? 21.504 -6.417 -36.524 1.00 95.19 151 GLN A N 1
ATOM 1192 C CA . GLN A 1 151 ? 21.495 -7.115 -37.817 1.00 95.19 151 GLN A CA 1
ATOM 1193 C C . GLN A 1 151 ? 21.637 -8.639 -37.671 1.00 95.19 151 GLN A C 1
ATOM 1195 O O . GLN A 1 151 ? 21.456 -9.359 -38.647 1.00 95.19 151 GLN A O 1
ATOM 1200 N N . ASP A 1 152 ? 21.919 -9.138 -36.464 1.00 96.69 152 ASP A N 1
ATOM 1201 C CA . ASP A 1 152 ? 22.116 -10.563 -36.186 1.00 96.69 152 ASP A CA 1
ATOM 1202 C C . ASP A 1 152 ? 20.783 -11.252 -35.818 1.00 96.69 152 ASP A C 1
ATOM 1204 O O . ASP A 1 152 ? 20.187 -10.908 -34.789 1.00 96.69 152 ASP A O 1
ATOM 1208 N N . PRO A 1 153 ? 20.301 -12.233 -36.611 1.00 94.69 153 PRO A N 1
ATOM 1209 C CA . PRO A 1 153 ? 19.082 -12.978 -36.305 1.00 94.69 153 PRO A CA 1
ATOM 1210 C C . PRO A 1 153 ? 19.130 -13.724 -34.966 1.00 94.69 153 PRO A C 1
ATOM 1212 O O . PRO A 1 153 ? 18.122 -13.748 -34.257 1.00 94.69 153 PRO A O 1
ATOM 1215 N N . ALA A 1 154 ? 20.279 -14.299 -34.592 1.00 95.62 154 ALA A N 1
ATOM 1216 C CA . ALA A 1 154 ? 20.417 -15.018 -33.325 1.00 95.62 154 ALA A CA 1
ATOM 1217 C C . ALA A 1 154 ? 20.343 -14.044 -32.141 1.00 95.62 154 ALA A C 1
ATOM 1219 O O . ALA A 1 154 ? 19.600 -14.274 -31.185 1.00 95.62 154 ALA A O 1
ATOM 1220 N N . GLY A 1 155 ? 21.024 -12.900 -32.248 1.00 95.44 155 GLY A N 1
ATOM 1221 C CA . GLY A 1 155 ? 20.909 -11.798 -31.300 1.00 95.44 155 GLY A CA 1
ATOM 1222 C C . GLY A 1 155 ? 19.475 -11.281 -31.145 1.00 95.44 155 GLY A C 1
ATOM 1223 O O . GLY A 1 155 ? 19.038 -11.042 -30.022 1.00 95.44 155 GLY A O 1
ATOM 1224 N N . LYS A 1 156 ? 18.704 -11.156 -32.235 1.00 95.88 156 LYS A N 1
ATOM 1225 C CA . LYS A 1 156 ? 17.283 -10.758 -32.168 1.00 95.88 156 LYS A CA 1
ATOM 1226 C C . LYS A 1 156 ? 16.422 -11.777 -31.425 1.00 95.88 156 LYS A C 1
ATOM 1228 O O . LYS A 1 156 ? 15.607 -11.375 -30.598 1.00 95.88 156 LYS A O 1
ATOM 1233 N N . ALA A 1 157 ? 16.612 -13.069 -31.694 1.00 95.62 157 ALA A N 1
ATOM 1234 C CA . ALA A 1 157 ? 15.899 -14.131 -30.987 1.00 95.62 157 ALA A CA 1
ATOM 1235 C C . ALA A 1 157 ? 16.209 -14.099 -29.482 1.00 95.62 157 ALA A C 1
ATOM 1237 O O . ALA A 1 157 ? 15.293 -14.049 -28.665 1.00 95.62 157 ALA A O 1
ATOM 1238 N N . ALA A 1 158 ? 17.490 -13.988 -29.119 1.00 96.62 158 ALA A N 1
ATOM 1239 C CA . ALA A 1 158 ? 17.893 -13.859 -27.724 1.00 96.62 158 ALA A CA 1
ATOM 1240 C C . ALA A 1 158 ? 17.275 -12.613 -27.063 1.00 96.62 158 ALA A C 1
ATOM 1242 O O . ALA A 1 158 ? 16.743 -12.702 -25.960 1.00 96.62 158 ALA A O 1
ATOM 1243 N N . LEU A 1 159 ? 17.300 -11.445 -27.719 1.00 96.56 159 LEU A N 1
ATOM 1244 C CA . LEU A 1 159 ? 16.680 -10.221 -27.191 1.00 96.56 159 LEU A CA 1
ATOM 1245 C C . LEU A 1 159 ? 15.176 -10.387 -26.933 1.00 96.56 159 LEU A C 1
ATOM 1247 O O . LEU A 1 159 ? 14.684 -9.843 -25.944 1.00 96.56 159 LEU A O 1
ATOM 1251 N N . ALA A 1 160 ? 14.463 -11.134 -27.780 1.00 95.19 160 ALA A N 1
ATOM 1252 C CA . ALA A 1 160 ? 13.048 -11.434 -27.577 1.00 95.19 160 ALA A CA 1
ATOM 1253 C C . ALA A 1 160 ? 12.822 -12.281 -26.313 1.00 95.19 160 ALA A C 1
ATOM 1255 O O . ALA A 1 160 ? 12.008 -11.895 -25.476 1.00 95.19 160 ALA A O 1
ATOM 1256 N N . GLU A 1 161 ? 13.600 -13.352 -26.120 1.00 96.69 161 GLU A N 1
ATOM 1257 C CA . GLU A 1 161 ? 13.536 -14.186 -24.907 1.00 96.69 161 GLU A CA 1
ATOM 1258 C C . GLU A 1 161 ? 13.868 -13.378 -23.643 1.00 96.69 161 GLU A C 1
ATOM 1260 O O . GLU A 1 161 ? 13.170 -13.446 -22.630 1.00 96.69 161 GLU A O 1
ATOM 1265 N N . TRP A 1 162 ? 14.912 -12.543 -23.700 1.00 96.00 162 TRP A N 1
ATOM 1266 C CA . TRP A 1 162 ? 15.271 -11.674 -22.581 1.00 96.00 162 TRP A CA 1
ATOM 1267 C C . TRP A 1 162 ? 14.171 -10.663 -22.268 1.00 96.00 162 TRP A C 1
ATOM 1269 O O . TRP A 1 162 ? 13.905 -10.417 -21.091 1.00 96.00 162 TRP A O 1
ATOM 1279 N N . LYS A 1 163 ? 13.542 -10.066 -23.288 1.00 96.62 163 LYS A N 1
ATOM 1280 C CA . LYS A 1 163 ? 12.409 -9.157 -23.098 1.00 96.62 163 LYS A CA 1
ATOM 1281 C C . LYS A 1 163 ? 11.270 -9.878 -22.387 1.00 96.62 163 LYS A C 1
ATOM 1283 O O . LYS A 1 163 ? 10.790 -9.362 -21.384 1.00 96.62 163 LYS A O 1
ATOM 1288 N N . GLU A 1 164 ? 10.870 -11.048 -22.878 1.00 96.81 164 GLU A N 1
ATOM 1289 C CA . GLU A 1 164 ? 9.792 -11.850 -22.292 1.00 96.81 164 GLU A CA 1
ATOM 1290 C C . GLU A 1 164 ? 10.067 -12.167 -20.819 1.00 96.81 164 GLU A C 1
ATOM 1292 O O . GLU A 1 164 ? 9.238 -11.873 -19.961 1.00 96.81 164 GLU A O 1
ATOM 1297 N N . PHE A 1 165 ? 11.280 -12.622 -20.497 1.00 95.31 165 PHE A N 1
ATOM 1298 C CA . PHE A 1 165 ? 11.684 -12.868 -19.114 1.00 95.31 165 PHE A CA 1
ATOM 1299 C C . PHE A 1 165 ? 11.632 -11.607 -18.232 1.00 95.31 165 PHE A C 1
ATOM 1301 O O . PHE A 1 165 ? 11.278 -11.672 -17.059 1.00 95.31 165 PHE A O 1
ATOM 1308 N N . ARG A 1 166 ? 12.003 -10.426 -18.749 1.00 94.31 166 ARG A N 1
ATOM 1309 C CA . ARG A 1 166 ? 11.908 -9.177 -17.965 1.00 94.31 166 ARG A CA 1
ATOM 1310 C C . ARG A 1 166 ? 10.472 -8.711 -17.781 1.00 94.31 166 ARG A C 1
ATOM 1312 O O . ARG A 1 166 ? 10.157 -8.196 -16.711 1.00 94.31 166 ARG A O 1
ATOM 1319 N N . MET A 1 167 ? 9.631 -8.898 -18.791 1.00 95.44 167 MET A N 1
ATOM 1320 C CA . MET A 1 167 ? 8.204 -8.595 -18.726 1.00 95.44 167 MET A CA 1
ATOM 1321 C C . MET A 1 167 ? 7.503 -9.495 -17.708 1.00 95.44 167 MET A C 1
ATOM 1323 O O . MET A 1 167 ? 6.805 -8.973 -16.846 1.00 95.44 167 MET A O 1
ATOM 1327 N N . SER A 1 168 ? 7.802 -10.800 -17.685 1.00 94.25 168 SER A N 1
ATOM 1328 C CA . SER A 1 168 ? 7.204 -11.720 -16.709 1.00 94.25 168 SER A CA 1
ATOM 1329 C C . SER A 1 168 ? 7.514 -11.318 -15.260 1.00 94.25 168 SER A C 1
ATOM 1331 O O . SER A 1 168 ? 6.653 -11.394 -14.390 1.00 94.25 168 SER A O 1
ATOM 1333 N N . GLN A 1 169 ? 8.717 -10.792 -14.995 1.00 90.31 169 GLN A N 1
ATOM 1334 C CA . GLN A 1 169 ? 9.079 -10.255 -13.677 1.00 90.31 169 GLN A CA 1
ATOM 1335 C C . GLN A 1 169 ? 8.279 -8.999 -13.288 1.00 90.31 169 GLN A C 1
ATOM 1337 O O . GLN A 1 169 ? 8.102 -8.726 -12.099 1.00 90.31 169 GLN A O 1
ATOM 1342 N N . VAL A 1 170 ? 7.857 -8.183 -14.258 1.00 91.50 170 VAL A N 1
ATOM 1343 C CA . VAL A 1 170 ? 6.973 -7.030 -14.016 1.00 91.50 170 VAL A CA 1
ATOM 1344 C C . VAL A 1 170 ? 5.534 -7.501 -13.822 1.00 91.50 170 VAL A C 1
ATOM 1346 O O . VAL A 1 170 ? 4.861 -6.996 -12.921 1.00 91.50 170 VAL A O 1
ATOM 1349 N N . ASP A 1 171 ? 5.092 -8.500 -14.583 1.00 91.69 171 ASP A N 1
ATOM 1350 C CA . ASP A 1 171 ? 3.759 -9.095 -14.470 1.00 91.69 171 ASP A CA 1
ATOM 1351 C C . ASP A 1 171 ? 3.537 -9.740 -13.099 1.00 91.69 171 ASP A C 1
ATOM 1353 O O . ASP A 1 171 ? 2.526 -9.467 -12.455 1.00 91.69 171 ASP A O 1
ATOM 1357 N N . GLU A 1 172 ? 4.508 -10.509 -12.596 1.00 88.88 172 GLU A N 1
ATOM 1358 C CA . GLU A 1 172 ? 4.466 -11.106 -11.252 1.00 88.88 172 GLU A CA 1
ATOM 1359 C C . GLU A 1 172 ? 4.241 -10.046 -10.161 1.00 88.88 172 GLU A C 1
ATOM 1361 O O . GLU A 1 172 ? 3.391 -10.200 -9.283 1.00 88.88 172 GLU A O 1
ATOM 1366 N N . ARG A 1 173 ? 4.968 -8.925 -10.235 1.00 87.56 173 ARG A N 1
ATOM 1367 C CA . ARG A 1 173 ? 4.838 -7.818 -9.270 1.00 87.56 173 ARG A CA 1
ATOM 1368 C C . ARG A 1 173 ? 3.527 -7.062 -9.448 1.00 87.56 173 ARG A C 1
ATOM 1370 O O . ARG A 1 173 ? 2.930 -6.633 -8.464 1.00 87.56 173 ARG A O 1
ATOM 1377 N N . SER A 1 174 ? 3.077 -6.901 -10.688 1.00 90.06 174 SER A N 1
ATOM 1378 C CA . SER A 1 174 ? 1.800 -6.257 -10.999 1.00 90.06 174 SER A CA 1
ATOM 1379 C C . SER A 1 174 ? 0.635 -7.080 -10.463 1.00 90.06 174 SER A C 1
ATOM 1381 O O . SER A 1 174 ? -0.327 -6.521 -9.937 1.00 90.06 174 SER A O 1
ATOM 1383 N N . GLU A 1 175 ? 0.731 -8.407 -10.529 1.00 88.56 175 GLU A N 1
ATOM 1384 C CA . GLU A 1 175 ? -0.247 -9.294 -9.912 1.00 88.56 175 GLU A CA 1
ATOM 1385 C C . GLU A 1 175 ? -0.187 -9.220 -8.384 1.00 88.56 175 GLU A C 1
ATOM 1387 O O . GLU A 1 175 ? -1.235 -9.116 -7.751 1.00 88.56 175 GLU A O 1
ATOM 1392 N N . ALA A 1 176 ? 1.003 -9.150 -7.779 1.00 84.69 176 ALA A N 1
ATOM 1393 C CA . ALA A 1 176 ? 1.134 -8.935 -6.336 1.00 84.69 176 ALA A CA 1
ATOM 1394 C C . ALA A 1 176 ? 0.455 -7.628 -5.875 1.00 84.69 176 ALA A C 1
ATOM 1396 O O . ALA A 1 176 ? -0.301 -7.643 -4.904 1.00 84.69 176 ALA A O 1
ATOM 1397 N N . VAL A 1 177 ? 0.637 -6.521 -6.608 1.00 86.38 177 VAL A N 1
ATOM 1398 C CA . VAL A 1 177 ? -0.050 -5.237 -6.355 1.00 86.38 177 VAL A CA 1
ATOM 1399 C C . VAL A 1 177 ? -1.573 -5.390 -6.447 1.00 86.38 177 VAL A C 1
ATOM 1401 O O . VAL A 1 177 ? -2.292 -4.930 -5.559 1.00 86.38 177 VAL A O 1
ATOM 1404 N N . LYS A 1 178 ? -2.087 -6.084 -7.472 1.00 88.06 178 LYS A N 1
ATOM 1405 C CA . LYS A 1 178 ? -3.532 -6.339 -7.626 1.00 88.06 178 LYS A CA 1
ATOM 1406 C C . LYS A 1 178 ? -4.092 -7.210 -6.505 1.00 88.06 178 LYS A C 1
ATOM 1408 O O . LYS A 1 178 ? -5.178 -6.931 -5.999 1.00 88.06 178 LYS A O 1
ATOM 1413 N N . ILE A 1 179 ? -3.382 -8.274 -6.128 1.00 85.12 179 ILE A N 1
ATOM 1414 C CA . ILE A 1 179 ? -3.772 -9.147 -5.017 1.00 85.12 179 ILE A CA 1
ATOM 1415 C C . ILE A 1 179 ? -3.815 -8.328 -3.731 1.00 85.12 179 ILE A C 1
ATOM 1417 O O . ILE A 1 179 ? -4.806 -8.399 -3.009 1.00 85.12 179 ILE A O 1
ATOM 1421 N N . TYR A 1 180 ? -2.792 -7.513 -3.478 1.00 83.38 180 TYR A N 1
ATOM 1422 C CA . TYR A 1 180 ? -2.749 -6.625 -2.324 1.00 83.38 180 TYR A CA 1
ATOM 1423 C C . TYR A 1 180 ? -3.969 -5.690 -2.296 1.00 83.38 180 TYR A C 1
ATOM 1425 O O . TYR A 1 180 ? -4.651 -5.620 -1.274 1.00 83.38 180 TYR A O 1
ATOM 1433 N N . GLY A 1 181 ? -4.284 -5.011 -3.406 1.00 86.44 181 GLY A N 1
ATOM 1434 C CA . GLY A 1 181 ? -5.459 -4.135 -3.514 1.00 86.44 181 GLY A CA 1
ATOM 1435 C C . GLY A 1 181 ? -6.764 -4.862 -3.171 1.00 86.44 181 GLY A C 1
ATOM 1436 O O . GLY A 1 181 ? -7.473 -4.456 -2.256 1.00 86.44 181 GLY A O 1
ATOM 1437 N N . LYS A 1 182 ? -7.002 -6.033 -3.778 1.00 85.88 182 LYS A N 1
ATOM 1438 C CA . LYS A 1 182 ? -8.176 -6.878 -3.475 1.00 85.88 182 LYS A CA 1
ATOM 1439 C C . LYS A 1 182 ? -8.250 -7.293 -2.005 1.00 85.88 182 LYS A C 1
ATOM 1441 O O . LYS A 1 182 ? -9.335 -7.515 -1.469 1.00 85.88 182 LYS A O 1
ATOM 1446 N N . VAL A 1 183 ? -7.102 -7.495 -1.363 1.00 83.31 183 VAL A N 1
ATOM 1447 C CA . VAL A 1 183 ? -7.041 -7.826 0.060 1.00 83.31 183 VAL A CA 1
ATOM 1448 C C . VAL A 1 183 ? -7.454 -6.622 0.911 1.00 83.31 183 VAL A C 1
ATOM 1450 O O . VAL A 1 183 ? -8.221 -6.807 1.855 1.00 83.31 183 VAL A O 1
ATOM 1453 N N . LEU A 1 184 ? -7.007 -5.408 0.574 1.00 85.69 184 LEU A N 1
ATOM 1454 C CA . LEU A 1 184 ? -7.459 -4.183 1.243 1.00 85.69 184 LEU A CA 1
ATOM 1455 C C . LEU A 1 184 ? -8.968 -3.975 1.099 1.00 85.69 184 LEU A C 1
ATOM 1457 O O . LEU A 1 184 ? -9.617 -3.680 2.101 1.00 85.69 184 LEU A O 1
ATOM 1461 N N . ASP A 1 185 ? -9.524 -4.196 -0.094 1.00 88.38 185 ASP A N 1
ATOM 1462 C CA . ASP A 1 185 ? -10.966 -4.073 -0.345 1.00 88.38 185 ASP A CA 1
ATOM 1463 C C . ASP A 1 185 ? -11.757 -5.036 0.545 1.00 88.38 185 ASP A C 1
ATOM 1465 O O . ASP A 1 185 ? -12.666 -4.637 1.266 1.00 88.38 185 ASP A O 1
ATOM 1469 N N . LYS A 1 186 ? -11.330 -6.303 0.614 1.00 85.50 186 LYS A N 1
ATOM 1470 C CA . LYS A 1 186 ? -11.943 -7.287 1.519 1.00 85.50 186 LYS A CA 1
ATOM 1471 C C . LYS A 1 186 ? -11.857 -6.872 2.986 1.00 85.50 186 LYS A C 1
ATOM 1473 O O . LYS A 1 186 ? -12.764 -7.192 3.758 1.00 85.50 186 LYS A O 1
ATOM 1478 N N . ILE A 1 187 ? -10.771 -6.202 3.385 1.00 83.12 187 ILE A N 1
ATOM 1479 C CA . ILE A 1 187 ? -10.622 -5.690 4.748 1.00 83.12 187 ILE A CA 1
ATOM 1480 C C . ILE A 1 187 ? -11.598 -4.541 5.010 1.00 83.12 187 ILE A C 1
ATOM 1482 O O . ILE A 1 187 ? -12.270 -4.538 6.043 1.00 83.12 187 ILE A O 1
ATOM 1486 N N . SER A 1 188 ? -11.703 -3.613 4.061 1.00 89.25 188 SER A N 1
ATOM 1487 C CA . SER A 1 188 ? -12.636 -2.486 4.081 1.00 89.25 188 SER A CA 1
ATOM 1488 C C . SER A 1 188 ? -14.087 -2.967 4.170 1.00 89.25 188 SER A C 1
ATOM 1490 O O . SER A 1 188 ? -14.787 -2.601 5.118 1.00 89.25 188 SER A O 1
ATOM 1492 N N . ASP A 1 189 ? -14.495 -3.882 3.289 1.00 87.56 189 ASP A N 1
ATOM 1493 C CA . ASP A 1 189 ? -15.833 -4.483 3.256 1.00 87.56 189 ASP A CA 1
ATOM 1494 C C . ASP A 1 189 ? -16.139 -5.288 4.524 1.00 87.56 189 ASP A C 1
ATOM 1496 O O . ASP A 1 189 ? -17.250 -5.266 5.057 1.00 87.56 189 ASP A O 1
ATOM 1500 N N . GLY A 1 190 ? -15.156 -6.040 5.029 1.00 84.06 190 GLY A N 1
ATOM 1501 C CA . GLY A 1 190 ? -15.280 -6.778 6.283 1.00 84.06 190 GLY A CA 1
ATOM 1502 C C . GLY A 1 190 ? -15.550 -5.844 7.460 1.00 84.06 190 GLY A C 1
ATOM 1503 O O . GLY A 1 190 ? -16.485 -6.072 8.224 1.00 84.06 190 GLY A O 1
ATOM 1504 N N . HIS A 1 191 ? -14.775 -4.766 7.578 1.00 87.44 191 HIS A N 1
ATOM 1505 C CA . HIS A 1 191 ? -14.958 -3.785 8.643 1.00 87.44 191 HIS A CA 1
ATOM 1506 C C . HIS A 1 191 ? -16.272 -3.001 8.503 1.00 87.44 191 HIS A C 1
ATOM 1508 O O . HIS A 1 191 ? -16.943 -2.734 9.499 1.00 87.44 191 HIS A O 1
ATOM 1514 N N . GLN A 1 192 ? -16.679 -2.679 7.275 1.00 90.88 192 GLN A N 1
ATOM 1515 C CA . GLN A 1 192 ? -17.948 -2.005 7.013 1.00 90.88 192 GLN A CA 1
ATOM 1516 C C . GLN A 1 192 ? -19.144 -2.874 7.426 1.00 90.88 192 GLN A C 1
ATOM 1518 O O . GLN A 1 192 ? -20.046 -2.390 8.109 1.00 90.88 192 GLN A O 1
ATOM 1523 N N . ARG A 1 193 ? -19.115 -4.178 7.124 1.00 86.06 193 ARG A N 1
ATOM 1524 C CA . ARG A 1 193 ? -20.138 -5.122 7.605 1.00 86.06 193 ARG A CA 1
ATOM 1525 C C . ARG A 1 193 ? -20.190 -5.190 9.129 1.00 86.06 193 ARG A C 1
ATOM 1527 O O . ARG A 1 193 ? -21.274 -5.142 9.700 1.00 86.06 193 ARG A O 1
ATOM 1534 N N . LEU A 1 194 ? -19.032 -5.220 9.800 1.00 82.88 194 LEU A N 1
ATOM 1535 C CA . LEU A 1 194 ? -18.979 -5.153 11.266 1.00 82.88 194 LEU A CA 1
ATOM 1536 C C . LEU A 1 194 ? -19.650 -3.884 11.801 1.00 82.88 194 LEU A C 1
ATOM 1538 O O . LEU A 1 194 ? -20.372 -3.943 12.794 1.00 82.88 194 LEU A O 1
ATOM 1542 N N . PHE A 1 195 ? -19.427 -2.744 11.147 1.00 89.44 195 PHE A N 1
ATOM 1543 C CA . PHE A 1 195 ? -20.062 -1.482 11.503 1.00 89.44 195 PHE A CA 1
ATOM 1544 C C . PHE A 1 195 ? -21.581 -1.525 11.331 1.00 89.44 195 PHE A C 1
ATOM 1546 O O . PHE A 1 195 ? -22.303 -1.104 12.235 1.00 89.44 195 PHE A O 1
ATOM 1553 N N . GLU A 1 196 ? -22.077 -2.040 10.211 1.00 87.56 196 GLU A N 1
ATOM 1554 C CA . GLU A 1 196 ? -23.511 -2.130 9.914 1.00 87.56 196 GLU A CA 1
ATOM 1555 C C . GLU A 1 196 ? -24.237 -3.089 10.861 1.00 87.56 196 GLU A C 1
ATOM 1557 O O . GLU A 1 196 ? -25.298 -2.762 11.394 1.00 87.56 196 GLU A O 1
ATOM 1562 N N . GLU A 1 197 ? -23.633 -4.242 11.144 1.00 82.56 197 GLU A N 1
ATOM 1563 C CA . GLU A 1 197 ? -24.227 -5.277 11.988 1.00 82.56 197 GLU A CA 1
ATOM 1564 C C . GLU A 1 197 ? -24.102 -4.975 13.487 1.00 82.56 197 GLU A C 1
ATOM 1566 O O . GLU A 1 197 ? -24.776 -5.626 14.286 1.00 82.56 197 GLU A O 1
ATOM 1571 N N . ARG A 1 198 ? -23.306 -3.966 13.890 1.00 83.50 198 ARG A N 1
ATOM 1572 C CA . ARG A 1 198 ? -22.917 -3.723 15.294 1.00 83.50 198 ARG A CA 1
ATOM 1573 C C . ARG A 1 198 ? -24.086 -3.664 16.289 1.00 83.50 198 ARG A C 1
ATOM 1575 O O . ARG A 1 198 ? -23.936 -4.067 17.439 1.00 83.50 198 ARG A O 1
ATOM 1582 N N . GLN A 1 199 ? -25.250 -3.179 15.861 1.00 79.19 199 GLN A N 1
ATOM 1583 C CA . GLN A 1 199 ? -26.439 -3.029 16.712 1.00 79.19 199 GLN A CA 1
ATOM 1584 C C . GLN A 1 199 ? -27.253 -4.328 16.847 1.00 79.19 199 GLN A C 1
ATOM 1586 O O . GLN A 1 199 ? -27.912 -4.539 17.860 1.00 79.19 199 GLN A O 1
ATOM 1591 N N . ASN A 1 200 ? -27.162 -5.229 15.864 1.00 70.75 200 ASN A N 1
ATOM 1592 C CA . ASN A 1 200 ? -27.871 -6.518 15.842 1.00 70.75 200 ASN A CA 1
ATOM 1593 C C . ASN A 1 200 ? -27.100 -7.630 16.554 1.00 70.75 200 ASN A C 1
ATOM 1595 O O . ASN A 1 200 ? -27.458 -8.807 16.510 1.00 70.75 200 ASN A O 1
ATOM 1599 N N . LEU A 1 201 ? -26.014 -7.252 17.211 1.00 62.75 201 LEU A N 1
ATOM 1600 C CA . LEU A 1 201 ? -25.109 -8.178 17.823 1.00 62.75 201 LEU A CA 1
ATOM 1601 C C . LEU A 1 201 ? -25.719 -8.772 19.126 1.00 62.75 201 LEU A C 1
ATOM 1603 O O . LEU A 1 201 ? -25.712 -8.110 20.158 1.00 62.75 201 LEU A O 1
ATOM 1607 N N . THR A 1 202 ? -26.174 -10.040 19.139 1.00 58.09 202 THR A N 1
ATOM 1608 C CA . THR A 1 202 ? -26.464 -10.813 20.378 1.00 58.09 202 THR A CA 1
ATOM 1609 C C . THR A 1 202 ? -25.217 -11.528 20.954 1.00 58.09 202 THR A C 1
ATOM 1611 O O . THR A 1 202 ? -24.332 -11.976 20.234 1.00 58.09 202 THR A O 1
ATOM 1614 N N . LYS A 1 203 ? -25.124 -11.681 22.286 1.00 54.00 203 LYS A N 1
ATOM 1615 C CA . LYS A 1 203 ? -23.881 -11.985 23.046 1.00 54.00 203 LYS A CA 1
ATOM 1616 C C . LYS A 1 203 ? -22.928 -13.089 22.544 1.00 54.00 203 LYS A C 1
ATOM 1618 O O . LYS A 1 203 ? -21.753 -13.009 22.884 1.00 54.00 203 LYS A O 1
ATOM 1623 N N . LYS A 1 204 ? -23.370 -14.135 21.836 1.00 57.69 204 LYS A N 1
ATOM 1624 C CA . LYS A 1 204 ? -22.525 -15.320 21.553 1.00 57.69 204 LYS A CA 1
ATOM 1625 C C . LYS A 1 204 ? -22.179 -15.495 20.074 1.00 57.69 204 LYS A C 1
ATOM 1627 O O . LYS A 1 204 ? -21.020 -15.733 19.750 1.00 57.69 204 LYS A O 1
ATOM 1632 N N . GLU A 1 205 ? -23.156 -15.321 19.190 1.00 53.84 205 GLU A N 1
ATOM 1633 C CA . GLU A 1 205 ? -22.976 -15.457 17.735 1.00 53.84 205 GLU A CA 1
ATOM 1634 C C . GLU A 1 205 ? -22.116 -14.321 17.169 1.00 53.84 205 GLU A C 1
ATOM 1636 O O . GLU A 1 205 ? -21.320 -14.517 16.261 1.00 53.84 205 GLU A O 1
ATOM 1641 N N . VAL A 1 206 ? -22.167 -13.162 17.815 1.00 52.38 206 VAL A N 1
ATOM 1642 C CA . VAL A 1 206 ? -21.395 -11.957 17.501 1.00 52.38 206 VAL A CA 1
ATOM 1643 C C . VAL A 1 206 ? -19.930 -12.104 17.772 1.00 52.38 206 VAL A C 1
ATOM 1645 O O . VAL A 1 206 ? -19.118 -11.819 16.911 1.00 52.38 206 VAL A O 1
ATOM 1648 N N . LEU A 1 207 ? -19.569 -12.508 18.987 1.00 58.84 207 LEU A N 1
ATOM 1649 C CA . LEU A 1 207 ? -18.167 -12.637 19.359 1.00 58.84 207 LEU A CA 1
ATOM 1650 C C . LEU A 1 207 ? -17.496 -13.665 18.444 1.00 58.84 207 LEU A C 1
ATOM 1652 O O . LEU A 1 207 ? -16.345 -13.501 18.049 1.00 58.84 207 LEU A O 1
ATOM 1656 N N . GLN A 1 208 ? -18.267 -14.665 18.013 1.00 65.94 208 GLN A N 1
ATOM 1657 C CA . GLN A 1 208 ? -17.846 -15.642 17.030 1.00 65.94 208 GLN A CA 1
ATOM 1658 C C . GLN A 1 208 ? -17.770 -15.068 15.605 1.00 65.94 208 GLN A C 1
ATOM 1660 O O . GLN A 1 208 ? -16.767 -15.292 14.939 1.00 65.94 208 GLN A O 1
ATOM 1665 N N . GLN A 1 209 ? -18.758 -14.302 15.133 1.00 61.47 209 GLN A N 1
ATOM 1666 C CA . GLN A 1 209 ? -18.774 -13.716 13.784 1.00 61.47 209 GLN A CA 1
ATOM 1667 C C . GLN A 1 209 ? -17.763 -12.569 13.627 1.00 61.47 209 GLN A C 1
ATOM 1669 O O . GLN A 1 209 ? -17.030 -12.532 12.639 1.00 61.47 209 GLN A O 1
ATOM 1674 N N . VAL A 1 210 ? -17.641 -11.693 14.628 1.00 61.72 210 VAL A N 1
ATOM 1675 C CA . VAL A 1 210 ? -16.584 -10.678 14.745 1.00 61.72 210 VAL A CA 1
ATOM 1676 C C . VAL A 1 210 ? -15.225 -11.355 14.887 1.00 61.72 210 VAL A C 1
ATOM 1678 O O . VAL A 1 210 ? -14.295 -10.992 14.179 1.00 61.72 210 VAL A O 1
ATOM 1681 N N . GLY A 1 211 ? -15.100 -12.382 15.731 1.00 66.06 211 GLY A N 1
ATOM 1682 C CA . GLY A 1 211 ? -13.861 -13.145 15.887 1.00 66.06 211 GLY A CA 1
ATOM 1683 C C . GLY A 1 211 ? -13.422 -13.850 14.599 1.00 66.06 211 GLY A C 1
ATOM 1684 O O . GLY A 1 211 ? -12.238 -13.834 14.266 1.00 66.06 211 GLY A O 1
ATOM 1685 N N . ASN A 1 212 ? -14.360 -14.428 13.846 1.00 69.94 212 ASN A N 1
ATOM 1686 C CA . ASN A 1 212 ? -14.103 -15.036 12.539 1.00 69.94 212 ASN A CA 1
ATOM 1687 C C . ASN A 1 212 ? -13.723 -13.974 11.506 1.00 69.94 212 ASN A C 1
ATOM 1689 O O . ASN A 1 212 ? -12.697 -14.120 10.851 1.00 69.94 212 ASN A O 1
ATOM 1693 N N . SER A 1 213 ? -14.463 -12.864 11.447 1.00 64.69 213 SER A N 1
ATOM 1694 C CA . SER A 1 213 ? -14.133 -11.734 10.574 1.00 64.69 213 SER A CA 1
ATOM 1695 C C . SER A 1 213 ? -12.730 -11.213 10.884 1.00 64.69 213 SER A C 1
ATOM 1697 O O . SER A 1 213 ? -11.903 -11.112 9.993 1.00 64.69 213 SER A O 1
ATOM 1699 N N . VAL A 1 214 ? -12.380 -10.997 12.155 1.00 67.81 214 VAL A N 1
ATOM 1700 C CA . VAL A 1 214 ? -11.025 -10.595 12.563 1.00 67.81 214 VAL A CA 1
ATOM 1701 C C . VAL A 1 214 ? -9.968 -11.628 12.162 1.00 67.81 214 VAL A C 1
ATOM 1703 O O . VAL A 1 214 ? -8.881 -11.246 11.729 1.00 67.81 214 VAL A O 1
ATOM 1706 N N . LYS A 1 215 ? -10.241 -12.932 12.286 1.00 72.31 215 LYS A N 1
ATOM 1707 C CA . LYS A 1 215 ? -9.313 -13.983 11.828 1.00 72.31 215 LYS A CA 1
ATOM 1708 C C . LYS A 1 215 ? -9.100 -13.930 10.317 1.00 72.31 215 LYS A C 1
ATOM 1710 O O . LYS A 1 215 ? -7.952 -14.037 9.877 1.00 72.31 215 LYS A O 1
ATOM 1715 N N . ASP A 1 216 ? -10.160 -13.714 9.548 1.00 71.12 216 ASP A N 1
ATOM 1716 C CA . ASP A 1 216 ? -10.086 -13.560 8.097 1.00 71.12 216 ASP A CA 1
ATOM 1717 C C . ASP A 1 216 ? -9.270 -12.313 7.738 1.00 71.12 216 ASP A C 1
ATOM 1719 O O . ASP A 1 216 ? -8.307 -12.405 6.979 1.00 71.12 216 ASP A O 1
ATOM 1723 N N . LEU A 1 217 ? -9.550 -11.176 8.383 1.00 66.25 217 LEU A N 1
ATOM 1724 C CA . LEU A 1 217 ? -8.808 -9.920 8.224 1.00 66.25 217 LEU A CA 1
ATOM 1725 C C . LEU A 1 217 ? -7.321 -10.074 8.578 1.00 66.25 217 LEU A C 1
ATOM 1727 O O . LEU A 1 217 ? -6.452 -9.573 7.867 1.00 66.25 217 LEU A O 1
ATOM 1731 N N . ARG A 1 218 ? -6.989 -10.821 9.636 1.00 69.69 218 ARG A N 1
ATOM 1732 C CA . ARG A 1 218 ? -5.595 -11.124 10.007 1.00 69.69 218 ARG A CA 1
ATOM 1733 C C . ARG A 1 218 ? -4.912 -12.053 9.010 1.00 69.69 218 ARG A C 1
ATOM 1735 O O . ARG A 1 218 ? -3.714 -11.916 8.779 1.00 69.69 218 ARG A O 1
ATOM 1742 N N . THR A 1 219 ? -5.644 -13.001 8.436 1.00 74.62 219 THR A N 1
ATOM 1743 C CA . THR A 1 219 ? -5.123 -13.896 7.391 1.00 74.62 219 THR A CA 1
ATOM 1744 C C . THR A 1 219 ? -4.802 -13.101 6.132 1.00 74.62 219 THR A C 1
ATOM 1746 O O . THR A 1 219 ? -3.700 -13.206 5.603 1.00 74.62 219 THR A O 1
ATOM 1749 N N . LEU A 1 220 ? -5.719 -12.221 5.739 1.00 69.81 220 LEU A N 1
ATOM 1750 C CA . LEU A 1 220 ? -5.557 -11.248 4.666 1.00 69.81 220 LEU A CA 1
ATOM 1751 C C . LEU A 1 220 ? -4.329 -10.339 4.893 1.00 69.81 220 LEU A C 1
ATOM 1753 O O . LEU A 1 220 ? -3.473 -10.229 4.017 1.00 69.81 220 LEU A O 1
ATOM 1757 N N . LEU A 1 221 ? -4.155 -9.786 6.097 1.00 64.56 221 LEU A N 1
ATOM 1758 C CA . LEU A 1 221 ? -2.964 -8.999 6.458 1.00 64.56 221 LEU A CA 1
ATOM 1759 C C . LEU A 1 221 ? -1.653 -9.801 6.380 1.00 64.56 221 LEU A C 1
ATOM 1761 O O . LEU A 1 221 ? -0.619 -9.260 5.994 1.00 64.56 221 LEU A O 1
ATOM 1765 N N . LYS A 1 222 ? -1.668 -11.094 6.723 1.00 70.50 222 LYS A N 1
ATOM 1766 C CA . LYS A 1 222 ? -0.488 -11.962 6.565 1.00 70.50 222 LYS A CA 1
ATOM 1767 C C . LYS A 1 222 ? -0.155 -12.216 5.100 1.00 70.50 222 LYS A C 1
ATOM 1769 O O . LYS A 1 222 ? 1.024 -12.233 4.766 1.00 70.50 222 LYS A O 1
ATOM 1774 N N . THR A 1 223 ? -1.158 -12.397 4.238 1.00 66.75 223 THR A N 1
ATOM 1775 C CA . THR A 1 223 ? -0.942 -12.489 2.786 1.00 66.75 223 THR A CA 1
ATOM 1776 C C . THR A 1 223 ? -0.210 -11.250 2.294 1.00 66.75 223 THR A C 1
ATOM 1778 O O . THR A 1 223 ? 0.816 -11.382 1.647 1.00 66.75 223 THR A O 1
ATOM 1781 N N . ILE A 1 224 ? -0.669 -10.068 2.707 1.00 63.84 224 ILE A N 1
ATOM 1782 C CA . ILE A 1 224 ? -0.033 -8.783 2.406 1.00 63.84 224 ILE A CA 1
ATOM 1783 C C . ILE A 1 224 ? 1.451 -8.731 2.815 1.00 63.84 224 ILE A C 1
ATOM 1785 O O . ILE A 1 224 ? 2.261 -8.223 2.051 1.00 63.84 224 ILE A O 1
ATOM 1789 N N . LYS A 1 225 ? 1.827 -9.249 3.992 1.00 64.25 225 LYS A N 1
ATOM 1790 C CA . LYS A 1 225 ? 3.230 -9.251 4.458 1.00 64.25 225 LYS A CA 1
ATOM 1791 C C . LYS A 1 225 ? 4.153 -10.178 3.665 1.00 64.25 225 LYS A C 1
ATOM 1793 O O . LYS A 1 225 ? 5.366 -10.001 3.714 1.00 64.25 225 LYS A O 1
ATOM 1798 N N . ASN A 1 226 ? 3.579 -11.197 3.034 1.00 62.38 226 ASN A N 1
ATOM 1799 C CA . ASN A 1 226 ? 4.313 -12.217 2.291 1.00 62.38 226 ASN A CA 1
ATOM 1800 C C . ASN A 1 226 ? 4.370 -11.924 0.781 1.00 62.38 226 ASN A C 1
ATOM 1802 O O . ASN A 1 226 ? 4.999 -12.696 0.057 1.00 62.38 226 ASN A O 1
ATOM 1806 N N . LEU A 1 227 ? 3.691 -10.864 0.325 1.00 55.94 227 LEU A N 1
ATOM 1807 C CA . LEU A 1 227 ? 3.798 -10.293 -1.020 1.00 55.94 227 LEU A CA 1
ATOM 1808 C C . LEU A 1 227 ? 4.951 -9.281 -1.068 1.00 55.94 227 LEU A C 1
ATOM 1810 O O . LEU A 1 227 ? 5.651 -9.259 -2.103 1.00 55.94 227 LEU A O 1
#

pLDDT: mean 81.49, std 11.02, range [51.84, 96.81]

Secondary structure (DSSP, 8-state):
-TTGGGGGTS-GGGHHHHHHHHHHHHHHHHHHHHHHHHHHHHHHHHHHHHTT-----HHHHHHHHHHHHT-TT--HHHHHHHHHHHHHHHHHTT-S-HHHHHHHHHHHHHHHHHHHHHHHHHIIIIIIHHHHHHHHHHHHHHHHHHHHH---HHHHHHHHHHHHHHHHHHHHHHHHHHHHHHHHHHHHHHHHHHHHHGGG--TTHHHHHHHHHHHHHHHHHHHHHH-